Protein AF-A0A933TBS0-F1 (afdb_monomer_lite)

Radius of gyration: 21.51 Å; chains: 1; bounding box: 56×50×69 Å

pLDDT: mean 80.15, std 13.59, range [40.31, 97.06]

Secondary structure (DSSP, 8-state):
---SHHHHHHHHHHHHHHHHHHHHHH-------EEEEEETTEEEEEEGGG-EEEHHHHTTS-TTTEEEETTTTEEEEPPS-TTTBPPPEEEETHHHHHHHHS----HHHHHHHHHHHHHTTTSHHHHHHHHHHS-EEEEEEEEEEEEB------TTS-S----EEEEEEEEEEEEGGGGTTSSS---HHHHHHHHHTTTGGG--EEEE-SSEEEEEEEEEEEEEEETTEEEEEEEEEEEEEEE-SSEEEEEEEEE-GGGS-TTHHHHHHHHHHHH-EEEE-

Foldseek 3Di:
DPPDPVVVVVVVVVVVVVVVVVVVVVCPPCPPLWDWDADPNDTATARPVPFADEQVVVVVDDVVQKDDDVVLFKIFGDFPPVPFKDDWDKDFFVRVVCVVQVDPCPVVVVVVVVVVLVVCVVPLVSLVVCLVRGKMKTKMWGAAWWFWDDFDDPPPPPGDPSDTDTWMKMKIKGWCVSNPPHPDDCDQVNVVCVVCVVVVVFWPDWDDDPFKIKTKGKDKGAQIQTPNDTDIKIKIKIWIWGDAPTIIIIIMTIDICVRDPRPPSVVSSSSRVSRMHGHHD

Structure (mmCIF, N/CA/C/O backbone):
data_AF-A0A933TBS0-F1
#
_entry.id   AF-A0A933TBS0-F1
#
loop_
_atom_site.group_PDB
_atom_site.id
_atom_site.type_symbol
_atom_site.label_atom_id
_atom_site.label_alt_id
_atom_site.label_comp_id
_atom_site.label_asym_id
_atom_site.label_entity_id
_atom_site.label_seq_id
_atom_site.pdbx_PDB_ins_code
_atom_site.Cartn_x
_atom_site.Cartn_y
_atom_site.Cartn_z
_atom_site.occupancy
_atom_site.B_iso_or_equiv
_atom_site.auth_seq_id
_atom_site.auth_comp_id
_atom_site.auth_asym_id
_atom_site.auth_atom_id
_atom_site.pdbx_PDB_model_num
ATOM 1 N N . MET A 1 1 ? 24.340 19.305 48.568 1.00 51.16 1 MET A N 1
ATOM 2 C CA . MET A 1 1 ? 24.462 19.688 47.142 1.00 51.16 1 MET A CA 1
ATOM 3 C C . MET A 1 1 ? 23.096 19.562 46.463 1.00 51.16 1 MET A C 1
ATOM 5 O O . MET A 1 1 ? 22.739 18.485 46.017 1.00 51.16 1 MET A O 1
ATOM 9 N N . THR A 1 2 ? 22.294 20.631 46.440 1.00 56.19 2 THR A N 1
ATOM 10 C CA . THR A 1 2 ? 20.911 20.639 45.891 1.00 56.19 2 THR A CA 1
ATOM 11 C C . THR A 1 2 ? 20.633 21.851 44.988 1.00 56.19 2 THR A C 1
ATOM 13 O O . THR A 1 2 ? 19.486 22.174 44.698 1.00 56.19 2 THR A O 1
ATOM 16 N N . LYS A 1 3 ? 21.680 22.519 44.491 1.00 56.50 3 LYS A N 1
ATOM 17 C CA . LYS A 1 3 ? 21.574 23.651 43.560 1.00 56.50 3 LYS A CA 1
ATOM 18 C C . LYS A 1 3 ? 21.898 23.183 42.139 1.00 56.50 3 LYS A C 1
ATOM 20 O O . LYS A 1 3 ? 23.071 23.115 41.808 1.00 56.50 3 LYS A O 1
ATOM 25 N N . ASN A 1 4 ? 20.876 22.786 41.368 1.00 59.75 4 ASN A N 1
ATOM 26 C CA . ASN A 1 4 ? 20.836 22.885 39.886 1.00 59.75 4 ASN A CA 1
ATOM 27 C C . ASN A 1 4 ? 19.613 22.228 39.214 1.00 59.75 4 ASN A C 1
ATOM 29 O O . ASN A 1 4 ? 19.450 22.333 37.996 1.00 59.75 4 ASN A O 1
ATOM 33 N N . LYS A 1 5 ? 18.705 21.591 39.967 1.00 68.44 5 LYS A N 1
ATOM 34 C CA . LYS A 1 5 ? 17.506 20.969 39.371 1.00 68.44 5 LYS A CA 1
ATOM 35 C C . LYS A 1 5 ? 16.571 21.990 38.711 1.00 68.44 5 LYS A C 1
ATOM 37 O O . LYS A 1 5 ? 16.029 21.713 37.647 1.00 68.44 5 LYS A O 1
ATOM 42 N N . THR A 1 6 ? 16.448 23.188 39.281 1.00 77.00 6 THR A N 1
ATOM 43 C CA . THR A 1 6 ? 15.552 24.238 38.769 1.00 77.00 6 THR A CA 1
ATOM 44 C C . THR A 1 6 ? 15.995 24.783 37.407 1.00 77.00 6 THR A C 1
ATOM 46 O O . THR A 1 6 ? 15.157 24.982 36.534 1.00 77.00 6 THR A O 1
ATOM 49 N N . GLY A 1 7 ? 17.304 24.960 37.186 1.00 78.50 7 GLY A N 1
ATOM 50 C CA . GLY A 1 7 ? 17.831 25.449 35.905 1.00 78.50 7 GLY A CA 1
ATOM 51 C C . GLY A 1 7 ? 17.632 24.449 34.765 1.00 78.50 7 GLY A C 1
ATOM 52 O O . GLY A 1 7 ? 17.213 24.824 33.675 1.00 78.50 7 GLY A O 1
ATOM 53 N N . THR A 1 8 ? 17.837 23.159 35.042 1.00 79.88 8 THR A N 1
ATOM 54 C CA . THR A 1 8 ? 17.653 22.086 34.047 1.00 79.88 8 THR A CA 1
ATOM 55 C C . THR A 1 8 ? 16.190 21.973 33.607 1.00 79.88 8 THR A C 1
ATOM 57 O O . THR A 1 8 ? 15.901 21.804 32.422 1.00 79.88 8 THR A O 1
ATOM 60 N N . LEU A 1 9 ? 15.256 22.119 34.551 1.00 83.94 9 LEU A N 1
ATOM 61 C CA . LEU A 1 9 ? 13.822 22.039 34.275 1.00 83.94 9 LEU A CA 1
ATOM 62 C C . LEU A 1 9 ? 13.343 23.225 33.424 1.00 83.94 9 LEU A C 1
ATOM 64 O O . LEU A 1 9 ? 12.582 23.032 32.481 1.00 83.94 9 LEU A O 1
ATOM 68 N N . LEU A 1 10 ? 13.857 24.430 33.703 1.00 84.94 10 LEU A N 1
ATOM 69 C CA . LEU A 1 10 ? 13.550 25.637 32.935 1.00 84.94 10 LEU A CA 1
ATOM 70 C C . LEU A 1 10 ? 14.051 25.534 31.486 1.00 84.94 10 LEU A C 1
ATOM 72 O O . LEU A 1 10 ? 13.302 25.834 30.562 1.00 84.94 10 LEU A O 1
ATOM 76 N N . VAL A 1 11 ? 15.288 25.066 31.284 1.00 83.69 11 VAL A N 1
ATOM 77 C CA . VAL A 1 11 ? 15.880 24.893 29.944 1.00 83.69 11 VAL A CA 1
ATOM 78 C C . VAL A 1 11 ? 15.128 23.832 29.142 1.00 83.69 11 VAL A C 1
ATOM 80 O O . VAL A 1 11 ? 14.823 24.048 27.972 1.00 83.69 11 VAL A O 1
ATOM 83 N N . THR A 1 12 ? 14.766 22.715 29.778 1.00 84.50 12 THR A N 1
ATOM 84 C CA . THR A 1 12 ? 13.997 21.639 29.134 1.00 84.50 12 THR A CA 1
ATOM 85 C C . THR A 1 12 ? 12.603 22.123 28.730 1.00 84.50 12 THR A C 1
ATOM 87 O O . THR A 1 12 ? 12.158 21.868 27.614 1.00 84.50 12 THR A O 1
ATOM 90 N N . PHE A 1 13 ? 11.931 22.879 29.603 1.00 90.50 13 PHE A N 1
ATOM 91 C CA . PHE A 1 13 ? 10.631 23.473 29.303 1.00 90.50 13 PHE A CA 1
ATOM 92 C C . PHE A 1 13 ? 10.712 24.469 28.138 1.00 90.50 13 PHE A C 1
ATOM 94 O O . PHE A 1 13 ? 9.922 24.377 27.202 1.00 90.50 13 PHE A O 1
ATOM 101 N N . LEU A 1 14 ? 11.701 25.371 28.146 1.00 86.12 14 LEU A N 1
ATOM 102 C CA . LEU A 1 14 ? 11.927 26.327 27.056 1.00 86.12 14 LEU A CA 1
ATOM 103 C C . LEU A 1 14 ? 12.205 25.623 25.726 1.00 86.12 14 LEU A C 1
ATOM 105 O O . LEU A 1 14 ? 11.648 26.015 24.705 1.00 86.12 14 LEU A O 1
ATOM 109 N N . PHE A 1 15 ? 13.007 24.556 25.739 1.00 87.62 15 PHE A N 1
ATOM 110 C CA . PHE A 1 15 ? 13.270 23.752 24.550 1.00 87.62 15 PHE A CA 1
ATOM 111 C C . PHE A 1 15 ? 11.987 23.116 24.000 1.00 87.62 15 PHE A C 1
ATOM 113 O O . PHE A 1 15 ? 11.716 23.235 22.809 1.00 87.62 15 PHE A O 1
ATOM 120 N N . ILE A 1 16 ? 11.152 22.517 24.857 1.00 87.00 16 ILE A N 1
ATOM 121 C CA . ILE A 1 16 ? 9.862 21.942 24.444 1.00 87.00 16 ILE A CA 1
ATOM 122 C C . ILE A 1 16 ? 8.942 23.018 23.858 1.00 87.00 16 ILE A C 1
ATOM 124 O O . ILE A 1 16 ? 8.356 22.803 22.801 1.00 87.00 16 ILE A O 1
ATOM 128 N N . VAL A 1 17 ? 8.841 24.189 24.492 1.00 86.94 17 VAL A N 1
ATOM 129 C CA . VAL A 1 17 ? 8.015 25.301 23.993 1.00 86.94 17 VAL A CA 1
ATOM 130 C C . VAL A 1 17 ? 8.517 25.806 22.641 1.00 86.94 17 VAL A C 1
ATOM 132 O O . VAL A 1 17 ? 7.702 26.065 21.761 1.00 86.94 17 VAL A O 1
ATOM 135 N N . ILE A 1 18 ? 9.834 25.904 22.439 1.00 85.00 18 ILE A N 1
ATOM 136 C CA . ILE A 1 18 ? 10.419 26.293 21.150 1.00 85.00 18 ILE A CA 1
ATOM 137 C C . ILE A 1 18 ? 10.134 25.227 20.091 1.00 85.00 18 ILE A C 1
ATOM 139 O O . ILE A 1 18 ? 9.705 25.576 18.999 1.00 85.00 18 ILE A O 1
ATOM 143 N N . VAL A 1 19 ? 10.305 23.939 20.399 1.00 81.25 19 VAL A N 1
ATOM 144 C CA . VAL A 1 19 ? 10.010 22.844 19.459 1.00 81.25 19 VAL A CA 1
ATOM 145 C C . VAL A 1 19 ? 8.528 22.833 19.076 1.00 81.25 19 VAL A C 1
ATOM 147 O O . VAL A 1 19 ? 8.208 22.749 17.894 1.00 81.25 19 VAL A O 1
ATOM 150 N N . ILE A 1 20 ? 7.624 22.989 20.048 1.00 79.94 20 ILE A N 1
ATOM 151 C CA . ILE A 1 20 ? 6.179 23.096 19.807 1.00 79.94 20 ILE A CA 1
ATOM 152 C C . ILE A 1 20 ? 5.860 24.361 18.996 1.00 79.94 20 ILE A C 1
ATOM 154 O O . ILE A 1 20 ? 5.109 24.302 18.028 1.00 79.94 20 ILE A O 1
ATOM 158 N N . GLY A 1 21 ? 6.449 25.504 19.348 1.00 78.94 21 GLY A N 1
ATOM 159 C CA . GLY A 1 21 ? 6.253 26.771 18.646 1.00 78.94 21 GLY A CA 1
ATOM 160 C C . GLY A 1 21 ? 6.728 26.711 17.195 1.00 78.94 21 GLY A C 1
ATOM 161 O O . GLY A 1 21 ? 5.996 27.111 16.295 1.00 78.94 21 GLY A O 1
ATOM 162 N N . LEU A 1 22 ? 7.908 26.138 16.947 1.00 72.31 22 LEU A N 1
ATOM 163 C CA . LEU A 1 22 ? 8.417 25.885 15.600 1.00 72.31 22 LEU A CA 1
ATOM 164 C C . LEU A 1 22 ? 7.504 24.914 14.849 1.00 72.31 22 LEU A C 1
ATOM 166 O O . LEU A 1 22 ? 7.178 25.176 13.695 1.00 72.31 22 LEU A O 1
ATOM 170 N N . PHE A 1 23 ? 7.016 23.855 15.502 1.00 72.88 23 PHE A N 1
ATOM 171 C CA . PHE A 1 23 ? 6.036 22.947 14.908 1.00 72.88 23 PHE A CA 1
ATOM 172 C C . PHE A 1 23 ? 4.784 23.700 14.438 1.00 72.88 23 PHE A C 1
ATOM 174 O O . PHE A 1 23 ? 4.355 23.480 13.314 1.00 72.88 23 PHE A O 1
ATOM 181 N N . PHE A 1 24 ? 4.255 24.651 15.217 1.00 66.31 24 PHE A N 1
ATOM 182 C CA . PHE A 1 24 ? 3.110 25.478 14.809 1.00 66.31 24 PHE A CA 1
ATOM 183 C C . PHE A 1 24 ? 3.440 26.539 13.745 1.00 66.31 24 PHE A C 1
ATOM 185 O O . PHE A 1 24 ? 2.605 26.810 12.887 1.00 66.31 24 PHE A O 1
ATOM 192 N N . ILE A 1 25 ? 4.642 27.126 13.756 1.00 66.44 25 ILE A N 1
ATOM 193 C CA . ILE A 1 25 ? 5.082 28.096 12.733 1.00 66.44 25 ILE A CA 1
ATOM 194 C C . ILE A 1 25 ? 5.254 27.408 11.371 1.00 66.44 25 ILE A C 1
ATOM 196 O O . ILE A 1 25 ? 4.876 27.965 10.338 1.00 66.44 25 ILE A O 1
ATOM 200 N N . PHE A 1 26 ? 5.798 26.189 11.358 1.00 57.53 26 PHE A N 1
ATOM 201 C CA . PHE A 1 26 ? 5.952 25.393 10.140 1.00 57.53 26 PHE A CA 1
ATOM 202 C C . PHE A 1 26 ? 4.673 24.639 9.757 1.00 57.53 26 PHE A C 1
ATOM 204 O O . PHE A 1 26 ? 4.442 24.390 8.571 1.00 57.53 26 PHE A O 1
ATOM 211 N N . ALA A 1 27 ? 3.791 24.355 10.716 1.00 50.22 27 ALA A N 1
ATOM 212 C CA . ALA A 1 27 ? 2.435 23.893 10.460 1.00 50.22 27 ALA A CA 1
ATOM 213 C C . ALA A 1 27 ? 1.539 25.074 10.060 1.00 50.22 27 ALA A C 1
ATOM 215 O O . ALA A 1 27 ? 0.601 25.442 10.768 1.00 50.22 27 ALA A O 1
ATOM 216 N N . LYS A 1 28 ? 1.768 25.646 8.868 1.00 52.03 28 LYS A N 1
ATOM 217 C CA . LYS A 1 28 ? 0.674 26.343 8.173 1.00 52.03 28 LYS A CA 1
ATOM 218 C C . LYS A 1 28 ? -0.544 25.410 8.201 1.00 52.03 28 LYS A C 1
ATOM 220 O O . LYS A 1 28 ? -0.357 24.227 7.907 1.00 52.03 28 LYS A O 1
ATOM 225 N N . PRO A 1 29 ? -1.759 25.890 8.534 1.00 49.84 29 PRO A N 1
ATOM 226 C CA . PRO A 1 29 ? -2.953 25.063 8.450 1.00 49.84 29 PRO A CA 1
ATOM 227 C C . PRO A 1 29 ? -3.014 24.528 7.023 1.00 49.84 29 PRO A C 1
ATOM 229 O O . PRO A 1 29 ? -3.199 25.292 6.071 1.00 49.84 29 PRO A O 1
ATOM 232 N N . TYR A 1 30 ? -2.752 23.230 6.869 1.00 51.03 30 TYR A N 1
ATOM 233 C CA . TYR A 1 30 ? -2.777 22.532 5.591 1.00 51.03 30 TYR A CA 1
ATOM 234 C C . TYR A 1 30 ? -4.248 22.392 5.174 1.00 51.03 30 TYR A C 1
ATOM 236 O O . TYR A 1 30 ? -4.825 21.317 5.153 1.00 51.03 30 TYR A O 1
ATOM 244 N N . ASN A 1 31 ? -4.878 23.523 4.852 1.00 47.62 31 ASN A N 1
ATOM 245 C CA . ASN A 1 31 ? -6.233 23.596 4.313 1.00 47.62 31 ASN A CA 1
ATOM 246 C C . ASN A 1 31 ? -6.270 23.237 2.822 1.00 47.62 31 ASN A C 1
ATOM 248 O O . ASN A 1 31 ? -7.335 23.252 2.208 1.00 47.62 31 ASN A O 1
ATOM 252 N N . SER A 1 32 ? -5.129 22.909 2.206 1.00 52.12 32 SER A N 1
ATOM 253 C CA . SER A 1 32 ? -5.140 22.310 0.880 1.00 52.12 32 SER A CA 1
ATOM 254 C C . SER A 1 32 ? -5.309 20.801 1.018 1.00 52.12 32 SER A C 1
ATOM 256 O O . SER A 1 32 ? -4.330 20.070 1.150 1.00 52.12 32 SER A O 1
ATOM 258 N N . SER A 1 33 ? -6.545 20.334 0.871 1.00 55.88 33 SER A N 1
ATOM 259 C CA . SER A 1 33 ? -6.926 18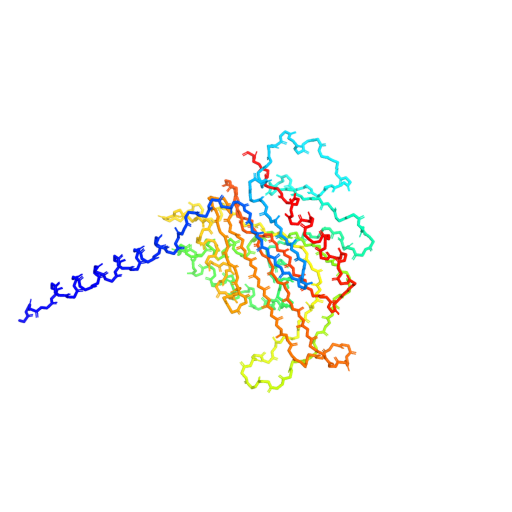.929 0.659 1.00 55.88 33 SER A CA 1
ATOM 260 C C . SER A 1 33 ? -6.337 18.305 -0.619 1.00 55.88 33 SER A C 1
ATOM 262 O O . SER A 1 33 ? -6.826 17.277 -1.074 1.00 55.88 33 SER A O 1
ATOM 264 N N . LYS A 1 34 ? -5.333 18.944 -1.238 1.00 61.75 34 LYS A N 1
ATOM 265 C CA . LYS A 1 34 ? -4.757 18.612 -2.541 1.00 61.75 34 LYS A CA 1
ATOM 266 C C . LYS A 1 34 ? -3.248 18.476 -2.423 1.00 61.75 34 LYS A C 1
ATOM 268 O O . LYS A 1 34 ? -2.544 19.471 -2.251 1.00 61.75 34 LYS A O 1
ATOM 273 N N . LEU A 1 35 ? -2.748 17.260 -2.589 1.00 59.50 35 LEU A N 1
ATOM 274 C CA . LEU A 1 35 ? -1.322 17.019 -2.774 1.00 59.50 35 LEU A CA 1
ATOM 275 C C . LEU A 1 35 ? -0.975 17.224 -4.241 1.00 59.50 35 LEU A C 1
ATOM 277 O O . LEU A 1 35 ? -1.402 16.424 -5.065 1.00 59.50 35 LEU A O 1
ATOM 281 N N . ARG A 1 36 ? -0.204 18.270 -4.558 1.00 63.44 36 ARG A N 1
ATOM 282 C CA . ARG A 1 36 ? 0.381 18.449 -5.891 1.00 63.44 36 ARG A CA 1
ATOM 283 C C . ARG A 1 36 ? 1.767 17.825 -5.930 1.00 63.44 36 ARG A C 1
ATOM 285 O O . ARG A 1 36 ? 2.623 18.237 -5.157 1.00 63.44 36 ARG A O 1
ATOM 292 N N . LEU A 1 37 ? 1.980 16.878 -6.829 1.00 62.91 37 LEU A N 1
ATOM 293 C CA . LEU A 1 37 ? 3.259 16.192 -7.006 1.00 62.91 37 LEU A CA 1
ATOM 294 C C . LEU A 1 37 ? 3.623 16.148 -8.479 1.00 62.91 37 LEU A C 1
ATOM 296 O O . LEU A 1 37 ? 2.723 16.040 -9.298 1.00 62.91 37 LEU A O 1
ATOM 300 N N . GLU A 1 38 ? 4.904 16.230 -8.819 1.00 65.06 38 GLU A N 1
ATOM 301 C CA . GLU A 1 38 ? 5.379 16.259 -10.203 1.00 65.06 38 GLU A CA 1
ATOM 302 C C . GLU A 1 38 ? 6.415 15.154 -10.423 1.00 65.06 38 GLU A C 1
ATOM 304 O O . GLU A 1 38 ? 7.449 15.148 -9.766 1.00 65.06 38 GLU A O 1
ATOM 309 N N . ILE A 1 39 ? 6.131 14.213 -11.326 1.00 64.56 39 ILE A N 1
ATOM 310 C CA . ILE A 1 39 ? 7.071 13.164 -11.752 1.00 64.56 39 ILE A CA 1
ATOM 311 C C . ILE A 1 39 ? 7.285 13.304 -13.242 1.00 64.56 39 ILE A C 1
ATOM 313 O O . ILE A 1 39 ? 6.318 13.253 -13.996 1.00 64.56 39 ILE A O 1
ATOM 317 N N . MET A 1 40 ? 8.537 13.475 -13.670 1.00 62.75 40 MET A N 1
ATOM 318 C CA . MET A 1 40 ? 8.874 13.637 -15.091 1.00 62.75 40 MET A CA 1
ATOM 319 C C . MET A 1 40 ? 8.027 14.739 -15.772 1.00 62.75 40 MET A C 1
ATOM 321 O O . MET A 1 40 ? 7.570 14.581 -16.900 1.00 62.75 40 MET A O 1
ATOM 325 N N . GLY A 1 41 ? 7.731 15.833 -15.057 1.00 67.62 41 GLY A N 1
ATOM 326 C CA . GLY A 1 41 ? 6.852 16.911 -15.538 1.00 67.62 41 GLY A CA 1
ATOM 327 C C . GLY A 1 41 ? 5.342 16.650 -15.400 1.00 67.62 41 GLY A C 1
ATOM 328 O O . GLY A 1 41 ? 4.529 17.547 -15.636 1.00 67.62 41 GLY A O 1
ATOM 329 N N . LEU A 1 42 ? 4.927 15.446 -14.995 1.00 67.00 42 LEU A N 1
ATOM 330 C CA . LEU A 1 42 ? 3.523 15.062 -14.836 1.00 67.00 42 LEU A CA 1
ATOM 331 C C . LEU A 1 42 ? 3.015 15.387 -13.434 1.00 67.00 42 LEU A C 1
ATOM 333 O O . LEU A 1 42 ? 3.445 14.793 -12.446 1.00 67.00 42 LEU A O 1
ATOM 337 N N . LYS A 1 43 ? 2.039 16.299 -13.361 1.00 68.44 43 LYS A N 1
ATOM 338 C CA . LYS A 1 43 ? 1.443 16.755 -12.100 1.00 68.44 43 LYS A CA 1
ATOM 339 C C . LYS A 1 43 ? 0.279 15.869 -11.648 1.00 68.44 43 LYS A C 1
ATOM 341 O O . LYS A 1 43 ? -0.727 15.755 -12.350 1.00 68.44 43 LYS A O 1
ATOM 346 N N . MET A 1 44 ? 0.365 15.306 -10.449 1.00 66.75 44 MET A N 1
ATOM 347 C CA . MET A 1 44 ? -0.730 14.652 -9.734 1.00 66.75 44 MET A CA 1
ATOM 348 C C . MET A 1 44 ? -1.372 15.614 -8.740 1.00 66.75 44 MET A C 1
ATOM 350 O O . MET A 1 44 ? -0.671 16.415 -8.133 1.00 66.75 44 MET A O 1
ATOM 354 N N . ALA A 1 45 ? -2.693 15.526 -8.580 1.00 67.56 45 ALA A N 1
ATOM 355 C CA . ALA A 1 45 ? -3.433 16.173 -7.506 1.00 67.56 45 ALA A CA 1
ATOM 356 C C . ALA A 1 45 ? -4.354 15.147 -6.836 1.00 67.56 45 ALA A C 1
ATOM 358 O O . ALA A 1 45 ? -5.412 14.858 -7.385 1.00 67.56 45 ALA A O 1
ATOM 359 N N . ILE A 1 46 ? -3.975 14.605 -5.674 1.00 65.50 46 ILE A N 1
ATOM 360 C CA . ILE A 1 46 ? -4.874 13.726 -4.904 1.00 65.50 46 ILE A CA 1
ATOM 361 C C . ILE A 1 46 ? -5.715 14.591 -3.968 1.00 65.50 46 ILE A C 1
ATOM 363 O O . ILE A 1 46 ? -5.164 15.348 -3.168 1.00 65.50 46 ILE A O 1
ATOM 367 N N . GLU A 1 47 ? -7.039 14.472 -4.086 1.00 68.19 47 GLU A N 1
ATOM 368 C CA . GLU A 1 47 ? -8.019 15.112 -3.206 1.00 68.19 47 GLU A CA 1
ATOM 369 C C . GLU A 1 47 ? -8.452 14.158 -2.088 1.00 68.19 47 GLU A C 1
ATOM 371 O O . GLU A 1 47 ? -9.261 13.256 -2.312 1.00 68.19 47 GLU A O 1
ATOM 376 N N . ALA A 1 48 ? -7.956 14.379 -0.871 1.00 58.66 48 ALA A N 1
ATOM 377 C CA . ALA A 1 48 ? -8.271 13.534 0.285 1.00 58.66 48 ALA A CA 1
ATOM 378 C C . ALA A 1 48 ? -9.764 13.564 0.681 1.00 58.66 48 ALA A C 1
ATOM 380 O O . ALA A 1 48 ? -10.293 12.606 1.244 1.00 58.66 48 ALA A O 1
ATOM 381 N N . SER A 1 49 ? -10.491 14.623 0.302 1.00 58.09 49 SER A N 1
ATOM 382 C CA . SER A 1 49 ? -11.926 14.781 0.577 1.00 58.09 49 SER A CA 1
ATOM 383 C C . SER A 1 49 ? -12.823 13.743 -0.105 1.00 58.09 49 SER A C 1
ATOM 385 O O . SER A 1 49 ? -13.999 13.652 0.240 1.00 58.09 49 SER A O 1
ATOM 387 N N . LYS A 1 50 ? -12.301 12.959 -1.056 1.00 66.81 50 LYS A N 1
ATOM 388 C CA . LYS A 1 50 ? -13.077 11.964 -1.804 1.00 66.81 50 LYS A CA 1
ATOM 389 C C . LYS A 1 50 ? -12.949 10.541 -1.269 1.00 66.81 50 LYS A C 1
ATOM 391 O O . LYS A 1 50 ? -13.464 9.657 -1.920 1.00 66.81 50 LYS A O 1
ATOM 396 N N . LEU A 1 51 ? -12.292 10.277 -0.141 1.00 72.62 51 LEU A N 1
ATOM 397 C CA . LEU A 1 51 ? -11.900 8.904 0.222 1.00 72.62 51 LEU A CA 1
ATOM 398 C C . LEU A 1 51 ? -12.947 8.064 0.963 1.00 72.62 51 LEU A C 1
ATOM 400 O O . LEU A 1 51 ? -12.822 6.843 0.963 1.00 72.62 51 LEU A O 1
ATOM 404 N N . SER A 1 52 ? -13.975 8.671 1.554 1.00 75.06 52 SER A N 1
ATOM 405 C CA . SER A 1 52 ? -15.099 7.932 2.146 1.00 75.06 52 SER A CA 1
ATOM 406 C C . SER A 1 52 ? -16.218 7.770 1.118 1.00 75.06 52 SER A C 1
ATOM 408 O O . SER A 1 52 ? -16.577 8.737 0.445 1.00 75.06 52 SER A O 1
ATOM 410 N N . ALA A 1 53 ? -16.806 6.579 1.041 1.00 73.06 53 ALA A N 1
ATOM 411 C CA . ALA A 1 53 ? -18.030 6.323 0.291 1.00 73.06 53 ALA A CA 1
ATOM 412 C C . ALA A 1 53 ? -19.101 5.711 1.216 1.00 73.06 53 ALA A C 1
ATOM 414 O O . ALA A 1 53 ? -18.793 4.763 1.949 1.00 73.06 53 ALA A O 1
ATOM 415 N N . PRO A 1 54 ? -20.348 6.221 1.192 1.00 74.12 54 PRO A N 1
ATOM 416 C CA . PRO A 1 54 ? -21.472 5.568 1.854 1.00 74.12 54 PRO A CA 1
ATOM 417 C C . PRO A 1 54 ? -21.667 4.144 1.327 1.00 74.12 54 PRO A C 1
ATOM 419 O O . PRO A 1 54 ? -21.520 3.895 0.130 1.00 74.12 54 PRO A O 1
ATOM 422 N N . THR A 1 55 ? -22.056 3.214 2.202 1.00 77.81 55 THR A N 1
ATOM 423 C CA . THR A 1 55 ? -22.309 1.815 1.811 1.00 77.81 55 THR A CA 1
ATOM 424 C C . THR A 1 55 ? -23.366 1.699 0.703 1.00 77.81 55 THR A C 1
ATOM 426 O O . THR A 1 55 ? -23.186 0.924 -0.237 1.00 77.81 55 THR A O 1
ATOM 429 N N . ASP A 1 56 ? -24.415 2.525 0.739 1.00 71.75 56 ASP A N 1
ATOM 430 C CA . ASP A 1 56 ? -25.489 2.512 -0.265 1.00 71.75 56 ASP A CA 1
ATOM 431 C C . ASP A 1 56 ? -25.002 2.864 -1.679 1.00 71.75 56 ASP A C 1
ATOM 433 O O . ASP A 1 56 ? -25.579 2.405 -2.668 1.00 71.75 56 ASP A O 1
ATOM 437 N N . ASP A 1 57 ? -23.915 3.627 -1.803 1.00 79.50 57 ASP A N 1
ATOM 438 C CA . ASP A 1 57 ? -23.331 3.960 -3.104 1.00 79.50 57 ASP A CA 1
ATOM 439 C C . ASP A 1 57 ? -22.535 2.797 -3.701 1.00 79.50 57 ASP A C 1
ATOM 441 O O . ASP A 1 57 ? -22.473 2.666 -4.922 1.00 79.50 57 ASP A O 1
ATOM 445 N N . VAL A 1 58 ? -22.006 1.898 -2.865 1.00 84.94 58 VAL A N 1
ATOM 446 C CA . VAL A 1 58 ? -21.279 0.700 -3.318 1.00 84.94 58 VAL A CA 1
ATOM 447 C C . VAL A 1 58 ? -22.204 -0.242 -4.086 1.00 84.94 58 VAL A C 1
ATOM 449 O O . VAL A 1 58 ? -21.789 -0.837 -5.077 1.00 84.94 58 VAL A O 1
ATOM 452 N N . SER A 1 59 ? -23.474 -0.337 -3.677 1.00 86.00 59 SER A N 1
ATOM 453 C CA . SER A 1 59 ? -24.477 -1.198 -4.324 1.00 86.00 59 SER A CA 1
ATOM 454 C C . SER A 1 59 ? -24.775 -0.821 -5.782 1.00 86.00 59 SER A C 1
ATOM 456 O O . SER A 1 59 ? -25.279 -1.645 -6.543 1.00 86.00 59 SER A O 1
ATOM 458 N N . LYS A 1 60 ? -24.448 0.416 -6.177 1.00 89.69 60 LYS A N 1
ATOM 459 C CA . LYS A 1 60 ? -24.692 0.965 -7.518 1.00 89.69 60 LYS A CA 1
ATOM 460 C C . LYS A 1 60 ? -23.487 0.815 -8.452 1.00 89.69 60 LYS A C 1
ATOM 462 O O . LYS A 1 60 ? -23.581 1.198 -9.616 1.00 89.69 60 LYS A O 1
ATOM 467 N N . LEU A 1 61 ? -22.350 0.322 -7.956 1.00 91.31 61 LEU A N 1
ATOM 468 C CA . LEU A 1 61 ? -21.122 0.192 -8.739 1.00 91.31 61 LEU A CA 1
ATOM 469 C C . LEU A 1 61 ? -21.169 -1.043 -9.648 1.00 91.31 61 LEU A C 1
ATOM 471 O O . LEU A 1 61 ? -21.594 -2.121 -9.236 1.00 91.31 61 LEU A O 1
ATOM 475 N N . ASP A 1 62 ? -20.668 -0.905 -10.878 1.00 92.69 62 ASP A N 1
ATOM 476 C CA . ASP A 1 62 ? -20.490 -2.040 -11.787 1.00 92.69 62 ASP A CA 1
ATOM 477 C C . ASP A 1 62 ? -19.242 -2.851 -11.394 1.00 92.69 62 ASP A C 1
ATOM 479 O O . ASP A 1 62 ? -18.111 -2.366 -11.471 1.00 92.69 62 ASP A O 1
ATOM 483 N N . PHE A 1 63 ? -19.424 -4.120 -11.022 1.00 90.75 63 PHE A N 1
ATOM 484 C CA . PHE A 1 63 ? -18.337 -5.052 -10.685 1.00 90.75 63 PHE A CA 1
ATOM 485 C C . PHE A 1 63 ? -17.355 -5.314 -11.841 1.00 90.75 63 PHE A C 1
ATOM 487 O O . PHE A 1 63 ? -16.246 -5.809 -11.615 1.00 90.75 63 PHE A O 1
ATOM 494 N N . LYS A 1 64 ? -17.737 -4.996 -13.084 1.00 90.69 64 LYS A N 1
ATOM 495 C CA . LYS A 1 64 ? -16.822 -5.022 -14.233 1.00 90.69 64 LYS A CA 1
ATOM 496 C C . LYS A 1 64 ? -15.867 -3.836 -14.230 1.00 90.69 64 LYS A C 1
ATOM 498 O O . LYS A 1 64 ? -14.739 -3.972 -14.697 1.00 90.69 64 LYS A O 1
ATOM 503 N N . GLU A 1 65 ? -16.297 -2.698 -13.695 1.00 92.50 65 GLU A N 1
ATOM 504 C CA . GLU A 1 65 ? -15.492 -1.480 -13.613 1.00 92.50 65 GLU A CA 1
ATOM 505 C C . GLU A 1 65 ? -14.747 -1.349 -12.286 1.00 92.50 65 GLU A C 1
ATOM 507 O O . GLU A 1 65 ? -13.711 -0.690 -12.240 1.00 92.50 65 GLU A O 1
ATOM 512 N N . PHE A 1 66 ? -15.234 -1.977 -11.216 1.00 94.25 66 PHE A N 1
ATOM 513 C CA . PHE A 1 66 ? -14.689 -1.833 -9.868 1.00 94.25 66 PHE A CA 1
ATOM 514 C C . PHE A 1 66 ? -14.246 -3.173 -9.273 1.00 94.25 66 PHE A C 1
ATOM 516 O O . PHE A 1 66 ? -14.826 -4.232 -9.515 1.00 94.25 66 PHE A O 1
ATOM 523 N N . TYR A 1 67 ? -13.183 -3.128 -8.478 1.00 95.00 67 TYR A N 1
ATOM 524 C CA . TYR A 1 67 ? -12.874 -4.156 -7.497 1.00 95.00 67 TYR A CA 1
ATOM 525 C C . TYR A 1 67 ? -13.471 -3.722 -6.161 1.00 95.00 67 TYR A C 1
ATOM 527 O O . TYR A 1 67 ? -13.202 -2.612 -5.701 1.00 95.00 67 TYR A O 1
ATOM 535 N N . ILE A 1 68 ? -14.274 -4.588 -5.550 1.00 95.00 68 ILE A N 1
ATOM 536 C CA . ILE A 1 68 ? -14.999 -4.302 -4.312 1.00 95.00 68 ILE A CA 1
ATOM 537 C C . ILE A 1 68 ? -14.682 -5.415 -3.317 1.00 95.00 68 ILE A C 1
ATOM 539 O O . ILE A 1 68 ? -14.944 -6.582 -3.599 1.00 95.00 68 ILE A O 1
ATOM 543 N N . ASP A 1 69 ? -14.149 -5.051 -2.152 1.00 93.81 69 ASP A N 1
ATOM 544 C CA . ASP A 1 69 ? -13.984 -5.956 -1.016 1.00 93.81 69 ASP A CA 1
ATOM 545 C C . ASP A 1 69 ? -14.777 -5.403 0.169 1.00 93.81 69 ASP A C 1
ATOM 547 O O . ASP A 1 69 ? -14.266 -4.698 1.043 1.00 93.81 69 ASP A O 1
ATOM 551 N N . SER A 1 70 ? -16.073 -5.716 0.184 1.00 89.44 70 SER A N 1
ATOM 552 C CA . SER A 1 70 ? -16.984 -5.284 1.247 1.00 89.44 70 SER A CA 1
ATOM 553 C C . SER A 1 70 ? -16.599 -5.858 2.612 1.00 89.44 70 SER A C 1
ATOM 555 O O . SER A 1 70 ? -16.871 -5.224 3.629 1.00 89.44 70 SER A O 1
ATOM 557 N N . SER A 1 71 ? -15.933 -7.020 2.653 1.00 90.06 71 SER A N 1
ATOM 558 C CA . SER A 1 71 ? -15.481 -7.642 3.904 1.00 90.06 71 SER A CA 1
ATOM 559 C C . SER A 1 71 ? -14.366 -6.835 4.574 1.00 90.06 71 SER A C 1
ATOM 561 O O . SER A 1 71 ? -14.351 -6.690 5.796 1.00 90.06 71 SER A O 1
ATOM 563 N N . LYS A 1 72 ? -13.476 -6.244 3.768 1.00 91.69 72 LYS A N 1
ATOM 564 C CA . LYS A 1 72 ? -12.382 -5.368 4.216 1.00 91.69 72 LYS A CA 1
ATOM 565 C C . LYS A 1 72 ? -12.740 -3.879 4.153 1.00 91.69 72 LYS A C 1
ATOM 567 O O . LYS A 1 72 ? -11.959 -3.032 4.589 1.00 91.69 72 LYS A O 1
ATOM 572 N N . GLY A 1 73 ? -13.933 -3.558 3.656 1.00 93.25 73 GLY A N 1
ATOM 573 C CA . GLY A 1 73 ? -14.508 -2.220 3.658 1.00 93.25 73 GLY A CA 1
ATOM 574 C C . GLY A 1 73 ? -13.821 -1.254 2.695 1.00 93.25 73 GLY A C 1
ATOM 575 O O . GLY A 1 73 ? -13.557 -0.119 3.080 1.00 93.25 73 GLY A O 1
ATOM 576 N N . PHE A 1 74 ? -13.503 -1.672 1.468 1.00 95.06 74 PHE A N 1
ATOM 577 C CA . PHE A 1 74 ? -12.974 -0.754 0.453 1.00 95.06 74 PHE A CA 1
ATOM 578 C C . PHE A 1 74 ? -13.351 -1.153 -0.980 1.00 95.06 74 PHE A C 1
ATOM 580 O O . PHE A 1 74 ? -13.760 -2.284 -1.252 1.00 95.06 74 PHE A O 1
ATOM 587 N N . PHE A 1 75 ? -13.173 -0.218 -1.912 1.00 95.31 75 PHE A N 1
ATOM 588 C CA . PHE A 1 75 ? -13.205 -0.483 -3.349 1.00 95.31 75 PHE A CA 1
ATOM 589 C C . PHE A 1 75 ? -12.247 0.432 -4.117 1.00 95.31 75 PHE A C 1
ATOM 591 O O . PHE A 1 75 ? -11.810 1.464 -3.609 1.00 95.31 75 PHE A O 1
ATOM 598 N N . PHE A 1 76 ? -11.929 0.062 -5.354 1.00 95.06 76 PHE A N 1
ATOM 599 C CA . PHE A 1 76 ? -11.212 0.906 -6.313 1.00 95.06 76 PHE A CA 1
ATOM 600 C C . PHE A 1 76 ? -11.613 0.534 -7.748 1.00 95.06 76 PHE A C 1
ATOM 602 O O . PHE A 1 76 ? -12.119 -0.560 -8.006 1.00 95.06 76 PHE A O 1
ATOM 609 N N . ARG A 1 77 ? -11.419 1.446 -8.700 1.00 93.25 77 ARG A N 1
ATOM 610 C CA . ARG A 1 77 ? -11.712 1.210 -10.119 1.00 93.25 77 ARG A CA 1
ATOM 611 C C . ARG A 1 77 ? -10.660 0.282 -10.721 1.00 93.25 77 ARG A C 1
ATOM 613 O O . ARG A 1 77 ? -9.477 0.504 -10.523 1.00 93.25 77 ARG A O 1
ATOM 620 N N . ARG A 1 78 ? -11.058 -0.719 -11.498 1.00 92.81 78 ARG A N 1
ATOM 621 C CA . ARG A 1 78 ? -10.140 -1.563 -12.277 1.00 92.81 78 ARG A CA 1
ATOM 622 C C . ARG A 1 78 ? -9.434 -0.731 -13.366 1.00 92.81 78 ARG A C 1
ATOM 624 O O . ARG A 1 78 ? -10.016 0.235 -13.869 1.00 92.81 78 ARG A O 1
ATOM 631 N N . PRO A 1 79 ? -8.201 -1.090 -13.763 1.00 90.62 79 PRO A N 1
ATOM 632 C CA . PRO A 1 79 ? -7.509 -0.422 -14.859 1.00 90.62 79 PRO A CA 1
ATOM 633 C C . PRO A 1 79 ? -8.285 -0.598 -16.169 1.00 90.62 79 PRO A C 1
ATOM 635 O O . PRO A 1 79 ? -8.820 -1.672 -16.451 1.00 90.62 79 PRO A O 1
ATOM 638 N N . GLN A 1 80 ? -8.349 0.466 -16.974 1.00 83.00 80 GLN A N 1
ATOM 639 C CA . GLN A 1 80 ? -9.095 0.464 -18.236 1.00 83.00 80 GLN A CA 1
ATOM 640 C C . GLN A 1 80 ? -8.426 -0.439 -19.284 1.00 83.00 80 GLN A C 1
ATOM 642 O O . GLN A 1 80 ? -9.117 -1.166 -20.000 1.00 83.00 80 GLN A O 1
ATOM 647 N N . ASN A 1 81 ? -7.089 -0.462 -19.338 1.00 76.69 81 ASN A N 1
ATOM 648 C CA . ASN A 1 81 ? -6.333 -1.366 -20.200 1.00 76.69 81 ASN A CA 1
ATOM 649 C C . ASN A 1 81 ? -5.994 -2.693 -19.492 1.00 76.69 81 ASN A C 1
ATOM 651 O O . ASN A 1 81 ? -4.860 -2.965 -19.104 1.00 76.69 81 ASN A O 1
ATOM 655 N N . ASN A 1 82 ? -6.996 -3.556 -19.338 1.00 66.81 82 ASN A N 1
ATOM 656 C CA . ASN A 1 82 ? -6.901 -4.808 -18.572 1.00 66.81 82 ASN A CA 1
ATOM 657 C C . ASN A 1 82 ? -5.967 -5.885 -19.184 1.00 66.81 82 ASN A C 1
ATOM 659 O O . ASN A 1 82 ? -5.833 -6.962 -18.617 1.00 66.81 82 ASN A O 1
ATOM 663 N N . LYS A 1 83 ? -5.338 -5.662 -20.350 1.00 81.00 83 LYS A N 1
ATOM 664 C CA . LYS A 1 83 ? -4.530 -6.714 -21.004 1.00 81.00 83 LYS A CA 1
ATOM 665 C C . LYS A 1 83 ? -3.162 -6.938 -20.354 1.00 81.00 83 LYS A C 1
ATOM 667 O O . LYS A 1 83 ? -2.678 -8.063 -20.370 1.00 81.00 83 LYS A O 1
ATOM 672 N N . ASN A 1 84 ? -2.564 -5.891 -19.788 1.00 87.44 84 ASN A N 1
ATOM 673 C CA . ASN A 1 84 ? -1.198 -5.938 -19.246 1.00 87.44 84 ASN A CA 1
ATOM 674 C C . ASN A 1 84 ? -1.149 -5.899 -17.712 1.00 87.44 84 ASN A C 1
ATOM 676 O O . ASN A 1 84 ? -0.093 -6.134 -17.124 1.00 87.44 84 ASN A O 1
ATOM 680 N N . TRP A 1 85 ? -2.283 -5.601 -17.076 1.00 91.44 85 TRP A N 1
ATOM 681 C CA . TRP A 1 85 ? -2.444 -5.694 -15.633 1.00 91.44 85 TRP A CA 1
ATOM 682 C C . TRP A 1 85 ? -2.822 -7.116 -15.233 1.00 91.44 85 TRP A C 1
ATOM 684 O O . TRP A 1 85 ? -3.694 -7.743 -15.837 1.00 91.44 85 TRP A O 1
ATOM 694 N N . SER A 1 86 ? -2.217 -7.615 -14.161 1.00 92.38 86 SER A N 1
ATOM 695 C CA . SER A 1 86 ? -2.716 -8.809 -13.494 1.00 92.38 86 SER A CA 1
ATOM 696 C C . SER A 1 86 ? -4.097 -8.543 -12.901 1.00 92.38 86 SER A C 1
ATOM 698 O O . SER A 1 86 ? -4.425 -7.420 -12.512 1.00 92.38 86 SER A O 1
ATOM 700 N N . GLN A 1 87 ? -4.892 -9.599 -12.732 1.00 91.88 87 GLN A N 1
ATOM 701 C CA . GLN A 1 87 ? -6.068 -9.500 -11.870 1.00 91.88 87 GLN A CA 1
ATOM 702 C C . GLN A 1 87 ? -5.645 -9.191 -10.420 1.00 91.88 87 GLN A C 1
ATOM 704 O O . GLN A 1 87 ? -4.531 -9.564 -10.026 1.00 91.88 87 GLN A O 1
ATOM 709 N N . PRO A 1 88 ? -6.509 -8.528 -9.626 1.00 93.06 88 PRO A N 1
ATOM 710 C CA . PRO A 1 88 ? -6.292 -8.361 -8.194 1.00 93.06 88 PRO A CA 1
ATOM 711 C C . PRO A 1 88 ? -6.045 -9.716 -7.530 1.00 93.06 88 PRO A C 1
ATOM 713 O O . PRO A 1 88 ? -6.879 -10.618 -7.620 1.00 93.06 88 PRO A O 1
ATOM 716 N N . LYS A 1 89 ? -4.889 -9.863 -6.881 1.00 94.31 89 LYS A N 1
ATOM 717 C CA . LYS A 1 89 ? -4.517 -11.070 -6.145 1.00 94.31 89 LYS A CA 1
ATOM 718 C C . LYS A 1 89 ? -4.465 -10.760 -4.660 1.00 94.31 89 LYS A C 1
ATOM 720 O O . LYS A 1 89 ? -3.731 -9.867 -4.239 1.00 94.31 89 LYS A O 1
ATOM 725 N N . GLU A 1 90 ? -5.224 -11.519 -3.883 1.00 94.56 90 GLU A N 1
ATOM 726 C CA . GLU A 1 90 ? -5.161 -11.465 -2.430 1.00 94.56 90 GLU A CA 1
ATOM 727 C C . GLU A 1 90 ? -3.993 -12.298 -1.896 1.00 94.56 90 GLU A C 1
ATOM 729 O O . GLU A 1 90 ? -3.680 -13.382 -2.393 1.00 94.56 90 GLU A O 1
ATOM 734 N N . SER A 1 91 ? -3.357 -11.775 -0.856 1.00 92.81 91 SER A N 1
ATOM 735 C CA . SER A 1 91 ? -2.435 -12.493 0.014 1.00 92.81 91 SER A CA 1
ATOM 736 C C . SER A 1 91 ? -2.674 -12.071 1.458 1.00 92.81 91 SER A C 1
ATOM 738 O O . SER A 1 91 ? -3.113 -10.952 1.721 1.00 92.81 91 SER A O 1
ATOM 740 N N . VAL A 1 92 ? -2.412 -12.972 2.398 1.00 90.56 92 VAL A N 1
ATOM 741 C CA . VAL A 1 92 ? -2.715 -12.770 3.818 1.00 90.56 92 VAL A CA 1
ATOM 742 C C . VAL A 1 92 ? -1.548 -13.243 4.663 1.00 90.56 92 VAL A C 1
ATOM 744 O O . VAL A 1 92 ? -0.860 -14.202 4.306 1.00 90.56 92 VAL A O 1
ATOM 747 N N . GLY A 1 93 ? -1.331 -12.593 5.802 1.00 87.75 93 GLY A N 1
ATOM 748 C CA . GLY A 1 93 ? -0.335 -13.062 6.750 1.00 87.75 93 GLY A CA 1
ATOM 749 C C . GLY A 1 93 ? 1.082 -13.010 6.169 1.00 87.75 93 GLY A C 1
ATOM 750 O O . GLY A 1 93 ? 1.500 -12.063 5.498 1.00 87.75 93 GLY A O 1
ATOM 751 N N . ASN A 1 94 ? 1.799 -14.120 6.336 1.00 79.00 94 ASN A N 1
ATOM 752 C CA . ASN A 1 94 ? 3.143 -14.295 5.791 1.00 79.00 94 ASN A CA 1
ATOM 753 C C . ASN A 1 94 ? 3.206 -14.201 4.262 1.00 79.00 94 ASN A C 1
ATOM 755 O O . ASN A 1 94 ? 4.226 -13.759 3.739 1.00 79.00 94 ASN A O 1
ATOM 759 N N . ASP A 1 95 ? 2.145 -14.564 3.537 1.00 82.44 95 ASP A N 1
ATOM 760 C CA . ASP A 1 95 ? 2.150 -14.459 2.075 1.00 82.44 95 ASP A CA 1
ATOM 761 C C . ASP A 1 95 ? 2.209 -12.991 1.635 1.00 82.44 95 ASP A C 1
ATOM 763 O O . ASP A 1 95 ? 2.925 -12.654 0.691 1.00 82.44 95 ASP A O 1
ATOM 767 N N . ALA A 1 96 ? 1.530 -12.100 2.366 1.00 82.44 96 ALA A N 1
ATOM 768 C CA . ALA A 1 96 ? 1.604 -10.659 2.136 1.00 82.44 96 ALA A CA 1
ATOM 769 C C . ALA A 1 96 ? 3.001 -10.093 2.459 1.00 82.44 96 ALA A C 1
ATOM 771 O O . ALA A 1 96 ? 3.471 -9.172 1.791 1.00 82.44 96 ALA A O 1
ATOM 772 N N . ILE A 1 97 ? 3.695 -10.649 3.458 1.00 77.69 97 ILE A N 1
ATOM 773 C CA . ILE A 1 97 ? 5.074 -10.260 3.804 1.00 77.69 97 ILE A CA 1
ATOM 774 C C . ILE A 1 97 ? 6.065 -10.726 2.730 1.00 77.69 97 ILE A C 1
ATOM 776 O O . ILE A 1 97 ? 6.917 -9.951 2.291 1.00 77.69 97 ILE A O 1
ATOM 780 N N . ASN A 1 98 ? 5.935 -11.976 2.282 1.00 73.69 98 ASN A N 1
ATOM 781 C CA . ASN A 1 98 ? 6.794 -12.565 1.256 1.00 73.69 98 ASN A CA 1
ATOM 782 C C . ASN A 1 98 ? 6.677 -11.813 -0.080 1.00 73.69 98 ASN A C 1
ATOM 784 O O . ASN A 1 98 ? 7.683 -11.565 -0.748 1.00 73.69 98 ASN A O 1
ATOM 788 N N . ASN A 1 99 ? 5.459 -11.400 -0.447 1.00 73.31 99 ASN A N 1
ATOM 789 C CA . ASN A 1 99 ? 5.204 -10.646 -1.675 1.00 73.31 99 ASN A CA 1
ATOM 790 C C . ASN A 1 99 ? 5.855 -9.255 -1.687 1.00 73.31 99 ASN A C 1
ATOM 792 O O . ASN A 1 99 ? 6.310 -8.824 -2.745 1.00 73.31 99 ASN A O 1
ATOM 796 N N . GLU A 1 100 ? 5.901 -8.564 -0.543 1.00 67.94 100 GLU A N 1
ATOM 797 C CA . GLU A 1 100 ? 6.435 -7.197 -0.435 1.00 67.94 100 GLU A CA 1
ATOM 798 C C . GLU A 1 100 ? 7.960 -7.155 -0.584 1.00 67.94 100 GLU A C 1
ATOM 800 O O . GLU A 1 100 ? 8.509 -6.248 -1.206 1.00 67.94 100 GLU A O 1
ATOM 805 N N . LYS A 1 101 ? 8.663 -8.135 -0.010 1.00 58.56 101 LYS A N 1
ATOM 806 C CA . LYS A 1 101 ? 10.126 -8.069 0.097 1.00 58.56 101 LYS A CA 1
ATOM 807 C C . LYS A 1 101 ? 10.871 -8.863 -0.971 1.00 58.56 101 LYS A C 1
ATOM 809 O O . LYS A 1 101 ? 12.095 -8.800 -1.014 1.00 58.56 101 LYS A O 1
ATOM 814 N N . GLY A 1 102 ? 10.176 -9.685 -1.763 1.00 52.47 102 GLY A N 1
ATOM 815 C CA . GLY A 1 102 ? 10.835 -10.727 -2.563 1.00 52.47 102 GLY A CA 1
ATOM 816 C C . GLY A 1 102 ? 11.674 -11.692 -1.707 1.00 52.47 102 GLY A C 1
ATOM 817 O O . GLY A 1 102 ? 12.440 -12.493 -2.237 1.00 52.47 102 GLY A O 1
ATOM 818 N N . LEU A 1 103 ? 11.540 -11.608 -0.379 1.00 46.84 103 LEU A N 1
ATOM 819 C CA . LEU A 1 103 ? 12.205 -12.457 0.585 1.00 46.84 103 LEU A CA 1
ATOM 820 C C . LEU A 1 103 ? 11.297 -13.654 0.792 1.00 46.84 103 LEU A C 1
ATOM 822 O O . LEU A 1 103 ? 10.176 -13.520 1.275 1.00 46.84 103 LEU A O 1
ATOM 826 N N . ILE A 1 104 ? 11.798 -14.833 0.450 1.00 51.12 104 ILE A N 1
ATOM 827 C CA . ILE A 1 104 ? 11.229 -16.070 0.962 1.00 51.12 104 ILE A CA 1
ATOM 828 C C . ILE A 1 104 ? 11.555 -16.064 2.455 1.00 51.12 104 ILE A C 1
ATOM 830 O O . ILE A 1 104 ? 12.703 -16.320 2.830 1.00 51.12 104 ILE A O 1
ATOM 834 N N . VAL A 1 105 ? 10.585 -15.729 3.315 1.00 54.62 105 VAL A N 1
ATOM 835 C CA . VAL A 1 105 ? 10.728 -15.977 4.752 1.00 54.62 105 VAL A CA 1
ATOM 836 C C . VAL A 1 105 ? 10.865 -17.483 4.898 1.00 54.62 105 VAL A C 1
ATOM 838 O O . VAL A 1 105 ? 9.898 -18.233 4.749 1.00 54.62 105 VAL A O 1
ATOM 841 N N . ARG A 1 106 ? 12.103 -17.933 5.098 1.00 59.16 106 ARG A N 1
ATOM 842 C CA . ARG A 1 106 ? 12.393 -19.354 5.232 1.00 59.16 106 ARG A CA 1
ATOM 843 C C . ARG A 1 106 ? 11.606 -19.925 6.424 1.00 59.16 106 ARG A C 1
ATOM 845 O O . ARG A 1 106 ? 11.421 -19.198 7.408 1.00 59.16 106 ARG A O 1
ATOM 852 N N . PRO A 1 107 ? 11.120 -21.177 6.357 1.00 68.50 107 PRO A N 1
ATOM 853 C CA . PRO A 1 107 ? 10.291 -21.770 7.408 1.00 68.50 107 PRO A CA 1
ATOM 854 C C . PRO A 1 107 ? 10.868 -21.620 8.825 1.00 68.50 107 PRO A C 1
ATOM 856 O O . PRO A 1 107 ? 10.116 -21.371 9.764 1.00 68.50 107 PRO A O 1
ATOM 859 N N . GLU A 1 108 ? 12.191 -21.671 8.976 1.00 70.00 108 GLU A N 1
ATOM 860 C CA . GLU A 1 108 ? 12.896 -21.483 10.247 1.00 70.00 108 GLU A CA 1
ATOM 861 C C . GLU A 1 108 ? 12.663 -20.102 10.888 1.00 70.00 108 GLU A C 1
ATOM 863 O O . GLU A 1 108 ? 12.528 -19.992 12.107 1.00 70.00 108 GLU A O 1
ATOM 868 N N . TYR A 1 109 ? 12.525 -19.038 10.091 1.00 67.81 109 TYR A N 1
ATOM 869 C CA . TYR A 1 109 ? 12.217 -17.704 10.612 1.00 67.81 109 TYR A CA 1
ATOM 870 C C . TYR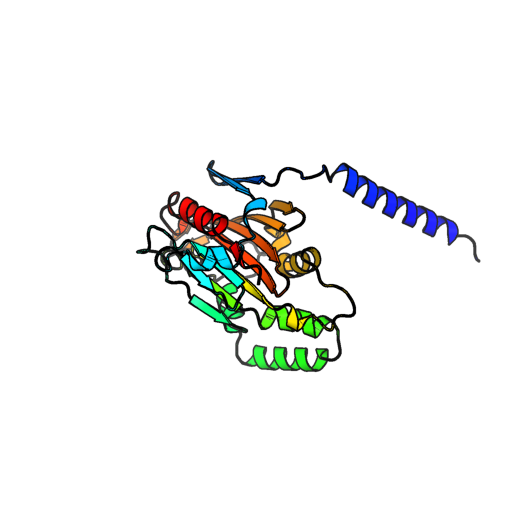 A 1 109 ? 10.774 -17.600 11.094 1.00 67.81 109 TYR A C 1
ATOM 872 O O . TYR A 1 109 ? 10.476 -16.782 11.961 1.00 67.81 109 TYR A O 1
ATOM 880 N N . ARG A 1 110 ? 9.871 -18.434 10.568 1.00 66.50 110 ARG A N 1
ATOM 881 C CA . ARG A 1 110 ? 8.478 -18.478 11.021 1.00 66.50 110 ARG A CA 1
ATOM 882 C C . ARG A 1 110 ? 8.383 -19.026 12.439 1.00 66.50 110 ARG A C 1
ATOM 884 O O . ARG A 1 110 ? 7.643 -18.477 13.248 1.00 66.50 110 ARG A O 1
ATOM 891 N N . GLU A 1 111 ? 9.135 -20.077 12.747 1.00 75.69 111 GLU A N 1
ATOM 892 C CA . GLU A 1 111 ? 9.190 -20.641 14.096 1.00 75.69 111 GLU A CA 1
ATOM 893 C C . GLU A 1 111 ? 9.820 -19.654 15.085 1.00 75.69 111 GLU A C 1
ATOM 895 O O . GLU A 1 111 ? 9.268 -19.424 16.163 1.00 75.69 111 GLU A O 1
ATOM 900 N N . GLN A 1 112 ? 10.904 -18.983 14.684 1.00 75.50 112 GLN A N 1
ATOM 901 C CA . GLN A 1 112 ? 11.523 -17.924 15.485 1.00 75.50 112 GLN A CA 1
ATOM 902 C C . GLN A 1 112 ? 10.571 -16.748 15.716 1.00 75.50 112 GLN A C 1
ATOM 904 O O . GLN A 1 112 ? 10.477 -16.250 16.834 1.00 75.50 112 GLN A O 1
ATOM 909 N N . LEU A 1 113 ? 9.827 -16.328 14.689 1.00 71.12 113 LEU A N 1
ATOM 910 C CA . LEU A 1 113 ? 8.849 -15.249 14.797 1.00 71.12 113 LEU A CA 1
ATOM 911 C C . LEU A 1 113 ? 7.686 -15.641 15.707 1.00 71.12 113 LEU A C 1
ATOM 913 O O . LEU A 1 113 ? 7.315 -14.863 16.576 1.00 71.12 113 LEU A O 1
ATOM 917 N N . ASN A 1 114 ? 7.148 -16.852 15.565 1.00 74.19 114 ASN A N 1
ATOM 918 C CA . ASN A 1 114 ? 6.094 -17.358 16.443 1.00 74.19 114 ASN A CA 1
ATOM 919 C C . ASN A 1 114 ? 6.572 -17.462 17.896 1.00 74.19 114 ASN A C 1
ATOM 921 O O . ASN A 1 114 ? 5.836 -17.075 18.797 1.00 74.19 114 ASN A O 1
ATOM 925 N N . THR A 1 115 ? 7.806 -17.919 18.115 1.00 78.75 115 THR A N 1
ATOM 926 C CA . THR A 1 115 ? 8.432 -17.978 19.444 1.00 78.75 115 THR A CA 1
ATOM 927 C C . THR A 1 115 ? 8.644 -16.578 20.024 1.00 78.75 115 THR A C 1
ATOM 929 O O . THR A 1 115 ? 8.365 -16.323 21.193 1.00 78.75 115 THR A O 1
ATOM 932 N N . LEU A 1 116 ? 9.101 -15.627 19.206 1.00 75.38 116 LEU A N 1
ATOM 933 C CA . LEU A 1 116 ? 9.229 -14.231 19.611 1.00 75.38 116 LEU A CA 1
ATOM 934 C C . LEU A 1 116 ? 7.859 -13.657 19.992 1.00 75.38 116 LEU A C 1
ATOM 936 O O . LEU A 1 116 ? 7.729 -13.035 21.039 1.00 75.38 116 LEU A O 1
ATOM 940 N N . LEU A 1 117 ? 6.829 -13.902 19.182 1.00 73.94 117 LEU A N 1
ATOM 941 C CA . LEU A 1 117 ? 5.465 -13.450 19.444 1.00 73.94 117 LEU A CA 1
ATOM 942 C C . LEU A 1 117 ? 4.864 -14.085 20.698 1.00 73.94 117 LEU A C 1
ATOM 944 O O . LEU A 1 117 ? 4.218 -13.372 21.460 1.00 73.94 117 LEU A O 1
ATOM 948 N N . SER A 1 118 ? 5.086 -15.380 20.941 1.00 78.00 118 SER A N 1
ATOM 949 C CA . SER A 1 118 ? 4.631 -16.037 22.171 1.00 78.00 118 SER A CA 1
ATOM 950 C C . SER A 1 118 ? 5.333 -15.465 23.396 1.00 78.00 118 SER A C 1
ATOM 952 O O . SER A 1 118 ? 4.693 -15.231 24.410 1.00 78.00 118 SER A O 1
ATOM 954 N N . ASN A 1 119 ? 6.625 -15.150 23.290 1.00 77.62 119 ASN A N 1
ATOM 955 C CA . ASN A 1 119 ? 7.377 -14.520 24.378 1.00 77.62 119 ASN A CA 1
ATOM 956 C C . ASN A 1 119 ? 6.976 -13.055 24.607 1.00 77.62 119 ASN A C 1
ATOM 958 O O . ASN A 1 119 ? 7.211 -12.497 25.679 1.00 77.62 119 ASN A O 1
ATOM 962 N N . LEU A 1 120 ? 6.387 -12.418 23.595 1.00 75.19 120 LEU A N 1
ATOM 963 C CA . LEU A 1 120 ? 5.886 -11.052 23.659 1.00 75.19 120 LEU A CA 1
ATOM 964 C C . LEU A 1 120 ? 4.383 -10.983 23.952 1.00 75.19 120 LEU A C 1
ATOM 966 O O . LEU A 1 120 ? 3.890 -9.866 24.064 1.00 75.19 120 LEU A O 1
ATOM 970 N N . SER A 1 121 ? 3.659 -12.103 24.093 1.00 71.94 121 SER A N 1
ATOM 971 C CA . SER A 1 121 ? 2.186 -12.121 24.191 1.00 71.94 121 SER A CA 1
ATOM 972 C C . SER A 1 121 ? 1.640 -11.215 25.291 1.00 71.94 121 SER A C 1
ATOM 974 O O . SER A 1 121 ? 0.597 -10.591 25.119 1.00 71.94 121 SER A O 1
ATOM 976 N N . ASP A 1 122 ? 2.389 -11.086 26.386 1.00 74.38 122 ASP A N 1
ATOM 977 C CA . ASP A 1 122 ? 2.016 -10.286 27.555 1.00 74.38 122 ASP A CA 1
ATOM 978 C C . ASP A 1 122 ? 2.468 -8.818 27.437 1.00 74.38 122 ASP A C 1
ATOM 980 O O . ASP A 1 122 ? 2.345 -8.025 28.373 1.00 74.38 122 ASP A O 1
ATOM 984 N N . LYS A 1 123 ? 3.055 -8.437 26.297 1.00 79.00 123 LYS A N 1
ATOM 985 C CA . LYS A 1 123 ? 3.541 -7.087 26.011 1.00 79.00 123 LYS A CA 1
ATOM 986 C C . LYS A 1 123 ? 2.591 -6.385 25.040 1.00 79.00 123 LYS A C 1
ATOM 988 O O . LYS A 1 123 ? 2.209 -6.965 24.025 1.00 79.00 123 LYS A O 1
ATOM 993 N N . PRO A 1 124 ? 2.319 -5.083 25.242 1.00 73.38 124 PRO A N 1
ATOM 994 C CA . PRO A 1 124 ? 1.462 -4.309 24.339 1.00 73.38 124 PRO A CA 1
ATOM 995 C C . PRO A 1 124 ? 1.985 -4.287 22.891 1.00 73.38 124 PRO A C 1
ATOM 997 O O . PRO A 1 124 ? 1.218 -4.136 21.948 1.00 73.38 124 PRO A O 1
ATOM 1000 N N . TYR A 1 125 ? 3.284 -4.496 22.670 1.00 78.50 125 TYR A N 1
ATOM 1001 C CA . TYR A 1 125 ? 3.851 -4.520 21.322 1.00 78.50 125 TYR A CA 1
ATOM 1002 C C . TYR A 1 125 ? 3.490 -5.777 20.515 1.00 78.50 125 TYR A C 1
ATOM 1004 O O . TYR A 1 125 ? 3.466 -5.689 19.290 1.00 78.50 125 TYR A O 1
ATOM 1012 N N . ALA A 1 126 ? 3.156 -6.914 21.143 1.00 83.81 126 ALA A N 1
ATOM 1013 C CA . ALA A 1 126 ? 2.795 -8.127 20.398 1.00 83.81 126 ALA A CA 1
ATOM 1014 C C . ALA A 1 126 ? 1.543 -7.934 19.541 1.00 83.81 126 ALA A C 1
ATOM 1016 O O . ALA A 1 126 ? 1.520 -8.374 18.396 1.00 83.81 126 ALA A O 1
ATOM 1017 N N . SER A 1 127 ? 0.546 -7.211 20.050 1.00 85.56 127 SER A N 1
ATOM 1018 C CA . SER A 1 127 ? -0.655 -6.818 19.306 1.00 85.56 127 SER A CA 1
ATOM 1019 C C . SER A 1 127 ? -0.333 -6.020 18.037 1.00 85.56 127 SER A C 1
ATOM 1021 O O . SER A 1 127 ? -0.888 -6.285 16.971 1.00 85.56 127 SER A O 1
ATOM 1023 N N . ILE A 1 128 ? 0.614 -5.079 18.124 1.00 86.69 128 ILE A N 1
ATOM 1024 C CA . ILE A 1 128 ? 1.049 -4.260 16.982 1.00 86.69 128 ILE A CA 1
ATOM 1025 C C . ILE A 1 128 ? 1.809 -5.120 15.968 1.00 86.69 128 ILE A C 1
ATOM 1027 O O . ILE A 1 128 ? 1.544 -5.040 14.770 1.00 86.69 128 ILE A O 1
ATOM 1031 N N . VAL A 1 129 ? 2.727 -5.970 16.435 1.00 85.88 129 VAL A N 1
ATOM 1032 C CA . VAL A 1 129 ? 3.482 -6.872 15.554 1.00 85.88 129 VAL A CA 1
ATOM 1033 C C . VAL A 1 129 ? 2.535 -7.855 14.862 1.00 85.88 129 VAL A C 1
ATOM 1035 O O . VAL A 1 129 ? 2.631 -8.044 13.651 1.00 85.88 129 VAL A O 1
ATOM 1038 N N . ARG A 1 130 ? 1.565 -8.416 15.592 1.00 85.81 130 ARG A N 1
ATOM 1039 C CA . ARG A 1 130 ? 0.534 -9.296 15.037 1.00 85.81 130 ARG A CA 1
ATOM 1040 C C . ARG A 1 130 ? -0.292 -8.594 13.967 1.00 85.81 130 ARG A C 1
ATOM 1042 O O . ARG A 1 130 ? -0.465 -9.154 12.897 1.00 85.81 130 ARG A O 1
ATOM 1049 N N . MET A 1 131 ? -0.723 -7.354 14.202 1.00 91.56 131 MET A N 1
ATOM 1050 C CA . MET A 1 131 ? -1.436 -6.561 13.194 1.00 91.56 131 MET A CA 1
ATOM 1051 C C . MET A 1 131 ? -0.634 -6.410 11.890 1.00 91.56 131 MET A C 1
ATOM 1053 O O . MET A 1 131 ? -1.210 -6.467 10.807 1.00 91.56 131 MET A O 1
ATOM 1057 N N . VAL A 1 132 ? 0.686 -6.215 11.979 1.00 88.25 132 VAL A N 1
ATOM 1058 C CA . VAL A 1 132 ? 1.560 -6.093 10.798 1.00 88.25 132 VAL A CA 1
ATOM 1059 C C . VAL A 1 132 ? 1.723 -7.425 10.072 1.00 88.25 132 VAL A C 1
ATOM 1061 O O . VAL A 1 132 ? 1.777 -7.434 8.840 1.00 88.25 132 VAL A O 1
ATOM 1064 N N . ILE A 1 133 ? 1.821 -8.525 10.819 1.00 86.69 133 ILE A N 1
ATOM 1065 C CA . ILE A 1 133 ? 1.982 -9.873 10.269 1.00 86.69 133 ILE A CA 1
ATOM 1066 C C . ILE A 1 133 ? 0.686 -10.340 9.621 1.00 86.69 133 ILE A C 1
ATOM 1068 O O . ILE A 1 133 ? 0.714 -10.722 8.461 1.00 86.69 133 ILE A O 1
ATOM 1072 N N . ASP A 1 134 ? -0.439 -10.241 10.327 1.00 89.25 134 ASP A N 1
ATOM 1073 C CA . ASP A 1 134 ? -1.752 -10.765 9.926 1.00 89.25 134 ASP A CA 1
ATOM 1074 C C . ASP A 1 134 ? -2.484 -9.860 8.919 1.00 89.25 134 ASP A C 1
ATOM 1076 O O . ASP A 1 134 ? -3.672 -10.045 8.643 1.00 89.25 134 ASP A O 1
ATOM 1080 N N . ARG A 1 135 ? -1.795 -8.864 8.351 1.00 93.19 135 ARG A N 1
ATOM 1081 C CA . ARG A 1 135 ? -2.383 -7.967 7.355 1.00 93.19 135 ARG A CA 1
ATOM 1082 C C . ARG A 1 135 ? -2.850 -8.737 6.119 1.00 93.19 135 ARG A C 1
ATOM 1084 O O . ARG A 1 135 ? -2.263 -9.745 5.717 1.00 93.19 135 ARG A O 1
ATOM 1091 N N . SER A 1 136 ? -3.888 -8.213 5.481 1.00 94.31 136 SER A N 1
ATOM 1092 C CA . SER A 1 136 ? -4.301 -8.641 4.143 1.00 94.31 136 SER A CA 1
ATOM 1093 C C . SER A 1 136 ? -3.733 -7.687 3.103 1.00 94.31 136 SER A C 1
ATOM 1095 O O . SER A 1 136 ? -3.625 -6.491 3.358 1.00 94.31 136 SER A O 1
ATOM 1097 N N . GLN A 1 137 ? -3.397 -8.187 1.923 1.00 94.44 137 GLN A N 1
ATOM 1098 C CA . GLN A 1 137 ? -2.863 -7.386 0.832 1.00 94.44 137 GLN A CA 1
ATOM 1099 C C . GLN A 1 137 ? -3.532 -7.781 -0.482 1.00 94.44 137 GLN A C 1
ATOM 1101 O O . GLN A 1 137 ? -3.479 -8.945 -0.877 1.00 94.44 137 GLN A O 1
ATOM 1106 N N . ILE A 1 138 ? -4.121 -6.804 -1.170 1.00 95.56 138 ILE A N 1
ATOM 1107 C CA . ILE A 1 138 ? -4.568 -6.933 -2.558 1.00 95.56 138 ILE A CA 1
ATOM 1108 C C . ILE A 1 138 ? -3.524 -6.289 -3.453 1.00 95.56 138 ILE A C 1
ATOM 1110 O O . ILE A 1 138 ? -3.205 -5.116 -3.277 1.00 95.56 138 ILE A O 1
ATOM 1114 N N . ARG A 1 139 ? -3.005 -7.046 -4.417 1.00 94.00 139 ARG A N 1
ATOM 1115 C CA . ARG A 1 139 ? -1.936 -6.596 -5.310 1.00 94.00 139 ARG A CA 1
ATOM 1116 C C . ARG A 1 139 ? -2.336 -6.743 -6.770 1.00 94.00 139 ARG A C 1
ATOM 1118 O O . ARG A 1 139 ? -2.905 -7.760 -7.169 1.00 94.00 139 ARG A O 1
ATOM 1125 N N . MET A 1 140 ? -1.990 -5.740 -7.563 1.00 92.75 140 MET A N 1
ATOM 1126 C CA . MET A 1 140 ? -2.074 -5.739 -9.018 1.00 92.75 140 MET A CA 1
ATOM 1127 C C . MET A 1 140 ? -0.720 -5.342 -9.586 1.00 92.75 140 MET A C 1
ATOM 1129 O O . MET A 1 140 ? -0.114 -4.380 -9.119 1.00 92.75 140 MET A O 1
ATOM 1133 N N . VAL A 1 141 ? -0.251 -6.072 -10.589 1.00 91.25 141 VAL A N 1
ATOM 1134 C CA . VAL A 1 141 ? 1.058 -5.841 -11.206 1.00 91.25 141 VAL A CA 1
ATOM 1135 C C . VAL A 1 141 ? 0.878 -5.548 -12.685 1.00 91.25 141 VAL A C 1
ATOM 1137 O O . VAL A 1 141 ? -0.001 -6.124 -13.324 1.00 91.25 141 VAL A O 1
ATOM 1140 N N . TYR A 1 142 ? 1.691 -4.651 -13.225 1.00 89.69 142 TYR A N 1
ATOM 1141 C CA . TYR A 1 142 ? 1.737 -4.344 -14.645 1.00 89.69 142 TYR A CA 1
ATOM 1142 C C . TYR A 1 142 ? 3.062 -4.812 -15.237 1.00 89.69 142 TYR A C 1
ATOM 1144 O O . TYR A 1 142 ? 4.136 -4.470 -14.736 1.00 89.69 142 TYR A O 1
ATOM 1152 N N . GLY A 1 143 ? 2.977 -5.511 -16.367 1.00 84.88 143 GLY A N 1
ATOM 1153 C CA . GLY A 1 143 ? 4.148 -5.948 -17.119 1.00 84.88 143 GLY A CA 1
ATOM 1154 C C . GLY A 1 143 ? 4.844 -7.162 -16.506 1.00 84.88 143 GLY A C 1
ATOM 1155 O O . GLY A 1 143 ? 4.271 -7.899 -15.702 1.00 84.88 143 GLY A O 1
ATOM 1156 N N . ILE A 1 144 ? 6.078 -7.404 -16.951 1.00 77.25 144 ILE A N 1
ATOM 1157 C CA . ILE A 1 144 ? 6.881 -8.542 -16.502 1.00 77.25 144 ILE A CA 1
ATOM 1158 C C . ILE A 1 144 ? 7.860 -8.055 -15.433 1.00 77.25 144 ILE A C 1
ATOM 1160 O O . ILE A 1 144 ? 8.585 -7.089 -15.683 1.00 77.25 144 ILE A O 1
ATOM 1164 N N . PRO A 1 145 ? 7.933 -8.735 -14.279 1.00 77.44 145 PRO A N 1
ATOM 1165 C CA . PRO A 1 145 ? 8.923 -8.420 -13.273 1.00 77.44 145 PRO A CA 1
ATOM 1166 C C . PRO A 1 145 ? 10.353 -8.456 -13.815 1.00 77.44 145 PRO A C 1
ATOM 1168 O O . PRO A 1 145 ? 10.794 -9.436 -14.417 1.00 77.44 145 PRO A O 1
ATOM 1171 N N . VAL A 1 146 ? 11.095 -7.384 -13.560 1.00 76.81 146 VAL A N 1
ATOM 1172 C CA . VAL A 1 146 ? 12.491 -7.229 -13.949 1.00 76.81 146 VAL A CA 1
ATOM 1173 C C . VAL A 1 146 ? 13.379 -7.623 -12.778 1.00 76.81 146 VAL A C 1
ATOM 1175 O O . VAL A 1 146 ? 13.277 -7.064 -11.684 1.00 76.81 146 VAL A O 1
ATOM 1178 N N . LYS A 1 147 ? 14.266 -8.593 -13.007 1.00 78.00 147 LYS A N 1
ATOM 1179 C CA . LYS A 1 147 ? 15.254 -9.014 -12.015 1.00 78.00 147 LYS A CA 1
ATOM 1180 C C . LYS A 1 147 ? 16.482 -8.109 -12.097 1.00 78.00 147 LYS A C 1
ATOM 1182 O O . LYS A 1 147 ? 17.079 -7.988 -13.167 1.00 78.00 147 LYS A O 1
ATOM 1187 N N . ILE A 1 148 ? 16.869 -7.523 -10.966 1.00 70.31 148 ILE A N 1
ATOM 1188 C CA . ILE A 1 148 ? 18.159 -6.839 -10.829 1.00 70.31 148 ILE A CA 1
ATOM 1189 C C . ILE A 1 148 ? 19.178 -7.846 -10.310 1.00 70.31 148 ILE A C 1
ATOM 1191 O O . ILE A 1 148 ? 18.968 -8.477 -9.273 1.00 70.31 148 ILE A O 1
ATOM 1195 N N . ASN A 1 149 ? 20.259 -8.034 -11.065 1.00 66.00 149 ASN A N 1
ATOM 1196 C CA . ASN A 1 149 ? 21.278 -9.037 -10.746 1.00 66.00 149 ASN A CA 1
ATOM 1197 C C . ASN A 1 149 ? 22.413 -8.470 -9.892 1.00 66.00 149 ASN A C 1
ATOM 1199 O O . ASN A 1 149 ? 23.012 -9.206 -9.110 1.00 66.00 149 ASN A O 1
ATOM 1203 N N . ARG A 1 150 ? 22.719 -7.179 -10.047 1.00 66.06 150 ARG A N 1
ATOM 1204 C CA . ARG A 1 150 ? 23.813 -6.509 -9.348 1.00 66.06 150 ARG A CA 1
ATOM 1205 C C . ARG A 1 150 ? 23.571 -5.004 -9.311 1.00 66.06 150 ARG A C 1
ATOM 1207 O O . ARG A 1 150 ? 23.093 -4.434 -10.291 1.00 66.06 150 ARG A O 1
ATOM 1214 N N . VAL A 1 151 ? 23.940 -4.386 -8.195 1.00 61.00 151 VAL A N 1
ATOM 1215 C CA . VAL A 1 151 ? 24.045 -2.931 -8.037 1.00 61.00 151 VAL A CA 1
ATOM 1216 C C . VAL A 1 151 ? 25.537 -2.599 -7.947 1.00 61.00 151 VAL A C 1
ATOM 1218 O O . VAL A 1 151 ? 26.287 -3.330 -7.295 1.00 61.00 151 VAL A O 1
ATOM 1221 N N . GLY A 1 152 ? 26.000 -1.580 -8.672 1.00 53.12 152 GLY A N 1
ATOM 1222 C CA . GLY A 1 152 ? 27.419 -1.229 -8.748 1.00 53.12 152 GLY A CA 1
ATOM 1223 C C . GLY A 1 152 ? 28.034 -0.853 -7.389 1.00 53.12 152 GLY A C 1
ATOM 1224 O O . GLY A 1 152 ? 27.478 -0.044 -6.658 1.00 53.12 152 GLY A O 1
ATOM 1225 N N . ASN A 1 153 ? 29.184 -1.472 -7.090 1.00 49.06 153 ASN A N 1
ATOM 1226 C CA . ASN A 1 153 ? 30.266 -1.205 -6.117 1.00 49.06 153 ASN A CA 1
ATOM 1227 C C . ASN A 1 153 ? 30.253 0.072 -5.221 1.00 49.06 153 ASN A C 1
ATOM 1229 O O . ASN A 1 153 ? 31.296 0.698 -5.038 1.00 49.06 153 ASN A O 1
ATOM 1233 N N . ARG A 1 154 ? 29.152 0.446 -4.563 1.00 49.91 154 ARG A N 1
ATOM 1234 C CA . ARG A 1 154 ? 29.264 1.196 -3.300 1.00 49.91 154 ARG A CA 1
ATOM 1235 C C . ARG A 1 154 ? 29.438 0.195 -2.169 1.00 49.91 154 ARG A C 1
ATOM 1237 O O . ARG A 1 154 ? 28.497 -0.518 -1.837 1.00 49.91 154 ARG A O 1
ATOM 1244 N N . GLU A 1 155 ? 30.632 0.186 -1.580 1.00 49.81 155 GLU A N 1
ATOM 1245 C CA . GLU A 1 155 ? 31.018 -0.614 -0.404 1.00 49.81 155 GLU A CA 1
ATOM 1246 C C . GLU A 1 155 ? 30.063 -0.452 0.805 1.00 49.81 155 GLU A C 1
ATOM 1248 O O . GLU A 1 155 ? 30.124 -1.250 1.732 1.00 49.81 155 GLU A O 1
ATOM 1253 N N . ASP A 1 156 ? 29.114 0.493 0.762 1.00 46.19 156 ASP A N 1
ATOM 1254 C CA . ASP A 1 156 ? 28.202 0.826 1.864 1.00 46.19 156 ASP A CA 1
ATOM 1255 C C . ASP A 1 156 ? 26.712 0.494 1.637 1.00 46.19 156 ASP A C 1
ATOM 1257 O O . ASP A 1 156 ? 25.884 0.746 2.513 1.00 46.19 156 ASP A O 1
ATOM 1261 N N . CYS A 1 157 ? 26.309 -0.065 0.492 1.00 43.53 157 CYS A N 1
ATOM 1262 C CA . CYS A 1 157 ? 24.906 -0.440 0.273 1.00 43.53 157 CYS A CA 1
ATOM 1263 C C . CYS A 1 157 ? 24.766 -1.958 0.242 1.00 43.53 157 CYS A C 1
ATOM 1265 O O . CYS A 1 157 ? 25.003 -2.572 -0.790 1.00 43.53 157 CYS A O 1
ATOM 1267 N N . CYS A 1 158 ? 24.395 -2.524 1.398 1.00 43.09 158 CYS A N 1
ATOM 1268 C CA . CYS A 1 158 ? 23.876 -3.879 1.619 1.00 43.09 158 CYS A CA 1
ATOM 1269 C C . CYS A 1 158 ? 23.813 -4.744 0.348 1.00 43.09 158 CYS A C 1
ATOM 1271 O O . CYS A 1 158 ? 22.956 -4.534 -0.509 1.00 43.09 158 CYS A O 1
ATOM 1273 N N . GLU A 1 159 ? 24.686 -5.747 0.289 1.00 40.31 159 GLU A N 1
ATOM 1274 C CA . GLU A 1 159 ? 24.965 -6.696 -0.801 1.00 40.31 159 GLU A CA 1
ATOM 1275 C C . GLU A 1 159 ? 23.760 -7.526 -1.315 1.00 40.31 159 GLU A C 1
ATOM 1277 O O . GLU A 1 159 ? 23.929 -8.542 -1.981 1.00 40.31 159 GLU A O 1
ATOM 1282 N N . ILE A 1 160 ? 22.514 -7.145 -1.026 1.00 44.31 160 ILE A N 1
ATOM 1283 C CA . ILE A 1 160 ? 21.315 -7.882 -1.419 1.00 44.31 160 ILE A CA 1
ATOM 1284 C C . ILE A 1 160 ? 20.196 -6.899 -1.773 1.00 44.31 160 ILE A C 1
ATOM 1286 O O . ILE A 1 160 ? 19.301 -6.625 -0.979 1.00 44.31 160 ILE A O 1
ATOM 1290 N N . ILE A 1 161 ? 20.184 -6.432 -3.020 1.00 51.34 161 ILE A N 1
ATOM 1291 C CA . ILE A 1 161 ? 18.914 -6.188 -3.713 1.00 51.34 161 ILE A CA 1
ATOM 1292 C C . ILE A 1 161 ? 18.930 -7.014 -4.997 1.00 51.34 161 ILE A C 1
ATOM 1294 O O . ILE A 1 161 ? 18.857 -6.494 -6.106 1.00 51.34 161 ILE A O 1
ATOM 1298 N N . SER A 1 162 ? 18.995 -8.343 -4.858 1.00 49.72 162 SER A N 1
ATOM 1299 C CA . SER A 1 162 ? 18.361 -9.198 -5.861 1.00 49.72 162 SER A CA 1
ATOM 1300 C C . SER A 1 162 ? 16.848 -9.027 -5.694 1.00 49.72 162 SER A C 1
ATOM 1302 O O . SER A 1 162 ? 16.184 -9.808 -5.015 1.00 49.72 162 SER A O 1
ATOM 1304 N N . GLY A 1 163 ? 16.334 -7.914 -6.207 1.00 60.22 163 GLY A N 1
ATOM 1305 C CA . GLY A 1 163 ? 14.936 -7.526 -6.121 1.00 60.22 163 GLY A CA 1
ATOM 1306 C C . GLY A 1 163 ? 14.211 -7.826 -7.421 1.00 60.22 163 GLY A C 1
ATOM 1307 O O . GLY A 1 163 ? 14.799 -7.811 -8.507 1.00 60.22 163 GLY A O 1
ATOM 1308 N N . VAL A 1 164 ? 12.918 -8.097 -7.300 1.00 64.88 164 VAL A N 1
ATOM 1309 C CA . VAL A 1 164 ? 12.008 -8.153 -8.435 1.00 64.88 164 VAL A CA 1
ATOM 1310 C C . VAL A 1 164 ? 11.301 -6.807 -8.524 1.00 64.88 164 VAL A C 1
ATOM 1312 O O . VAL A 1 164 ? 10.550 -6.450 -7.618 1.00 64.88 164 VAL A O 1
ATOM 1315 N N . PHE A 1 165 ? 11.547 -6.068 -9.602 1.00 76.62 165 PHE A N 1
ATOM 1316 C CA . PHE A 1 165 ? 10.963 -4.751 -9.821 1.00 76.62 165 PHE A CA 1
ATOM 1317 C C . PHE A 1 165 ? 9.860 -4.816 -10.856 1.00 76.62 165 PHE A C 1
ATOM 1319 O O . PHE A 1 165 ? 10.027 -5.380 -11.934 1.00 76.62 165 PHE A O 1
ATOM 1326 N N . GLN A 1 166 ? 8.726 -4.225 -10.516 1.00 85.62 166 GLN A N 1
ATOM 1327 C CA . GLN A 1 166 ? 7.592 -4.112 -11.411 1.00 85.62 166 GLN A CA 1
ATOM 1328 C C . GLN A 1 166 ? 6.730 -2.935 -10.999 1.00 85.62 166 GLN A C 1
ATOM 1330 O O . GLN A 1 166 ? 6.701 -2.536 -9.835 1.00 85.62 166 GLN A O 1
ATOM 1335 N N . ASN A 1 167 ? 6.007 -2.427 -11.982 1.00 90.69 167 ASN A N 1
ATOM 1336 C CA . ASN A 1 167 ? 4.933 -1.485 -11.772 1.00 90.69 167 ASN A CA 1
ATOM 1337 C C . ASN A 1 167 ? 3.814 -2.186 -10.989 1.00 90.69 167 ASN A C 1
ATOM 1339 O O . ASN A 1 167 ? 3.292 -3.207 -11.436 1.00 90.69 167 ASN A O 1
ATOM 1343 N N . GLU A 1 168 ? 3.450 -1.674 -9.816 1.00 92.62 168 GLU A N 1
ATOM 1344 C CA . GLU A 1 168 ? 2.437 -2.300 -8.961 1.00 92.62 168 GLU A CA 1
ATOM 1345 C C . GLU A 1 168 ? 1.517 -1.297 -8.269 1.00 92.62 168 GLU A C 1
ATOM 1347 O O . GLU A 1 168 ? 1.912 -0.178 -7.944 1.00 92.62 168 GLU A O 1
ATOM 1352 N N . PHE A 1 169 ? 0.281 -1.741 -8.044 1.00 94.50 169 PHE A N 1
A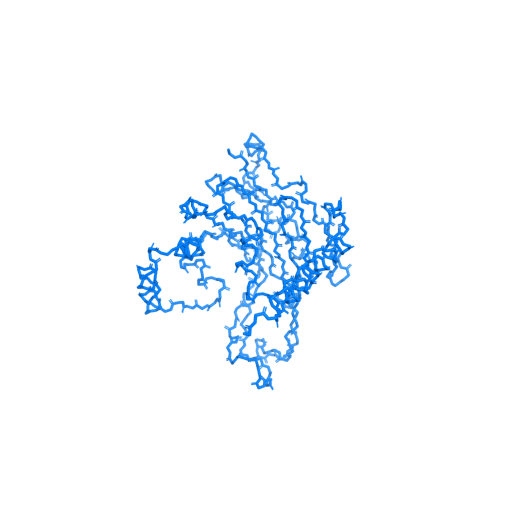TOM 1353 C CA . PHE A 1 169 ? -0.716 -1.111 -7.190 1.00 94.50 169 PHE A CA 1
ATOM 1354 C C . PHE A 1 169 ? -1.088 -2.089 -6.076 1.00 94.50 169 PHE A C 1
ATOM 1356 O O . PHE A 1 169 ? -1.433 -3.245 -6.344 1.00 94.50 169 PHE A O 1
ATOM 1363 N N . THR A 1 170 ? -1.042 -1.623 -4.835 1.00 95.44 170 THR A N 1
ATOM 1364 C CA . THR A 1 170 ? -1.222 -2.462 -3.652 1.00 95.44 170 THR A CA 1
ATOM 1365 C C . THR A 1 170 ? -2.177 -1.799 -2.669 1.00 95.44 170 THR A C 1
ATOM 1367 O O . THR A 1 170 ? -2.077 -0.607 -2.411 1.00 95.44 170 THR A O 1
ATOM 1370 N N . VAL A 1 171 ? -3.086 -2.574 -2.083 1.00 96.56 171 VAL A N 1
ATOM 1371 C CA . VAL A 1 171 ? -3.906 -2.174 -0.934 1.00 96.56 171 VAL A CA 1
ATOM 1372 C C . VAL A 1 171 ? -3.599 -3.125 0.213 1.00 96.56 171 VAL A C 1
ATOM 1374 O O . VAL A 1 171 ? -3.981 -4.294 0.171 1.00 96.56 171 VAL A O 1
ATOM 1377 N N . SER A 1 172 ? -2.924 -2.626 1.241 1.00 96.38 172 SER A N 1
ATOM 1378 C CA . SER A 1 172 ? -2.651 -3.350 2.480 1.00 96.38 172 SER A CA 1
ATOM 1379 C C . SER A 1 172 ? -3.667 -2.945 3.551 1.00 96.38 172 SER A C 1
ATOM 1381 O O . SER A 1 172 ? -3.858 -1.759 3.821 1.00 96.38 172 SER A O 1
ATOM 1383 N N . VAL A 1 173 ? -4.319 -3.932 4.162 1.00 97.06 173 VAL A N 1
ATOM 1384 C CA . VAL A 1 173 ? -5.383 -3.771 5.160 1.00 97.06 173 VAL A CA 1
ATOM 1385 C C . VAL A 1 173 ? -4.918 -4.340 6.494 1.00 97.06 173 VAL A C 1
ATOM 1387 O O . VAL A 1 173 ? -4.572 -5.519 6.592 1.00 97.06 173 VAL A O 1
ATOM 1390 N N . PHE A 1 174 ? -4.950 -3.502 7.526 1.00 96.31 174 PHE A N 1
ATOM 1391 C CA . PHE A 1 174 ? -4.488 -3.818 8.873 1.00 96.31 174 PHE A CA 1
ATOM 1392 C C . PHE A 1 174 ? -5.670 -3.754 9.836 1.00 96.31 174 PHE A C 1
ATOM 1394 O O . PHE A 1 174 ? -6.222 -2.683 10.091 1.00 96.31 174 PHE A O 1
ATOM 1401 N N . ASP A 1 175 ? -6.072 -4.909 10.356 1.00 95.25 175 ASP A N 1
ATOM 1402 C CA . ASP A 1 175 ? -7.251 -5.036 11.210 1.00 95.25 175 ASP A CA 1
ATOM 1403 C C . ASP A 1 175 ? -7.005 -4.461 12.611 1.00 95.25 175 ASP A C 1
ATOM 1405 O O . ASP A 1 175 ? -6.106 -4.908 13.332 1.00 95.25 175 ASP A O 1
ATOM 1409 N N . LYS A 1 176 ? -7.834 -3.488 13.012 1.00 95.25 176 LYS A N 1
ATOM 1410 C CA . LYS A 1 176 ? -7.731 -2.824 14.316 1.00 95.25 176 LYS A CA 1
ATOM 1411 C C . LYS A 1 176 ? -8.127 -3.725 15.481 1.00 95.25 176 LYS A C 1
ATOM 1413 O O . LYS A 1 176 ? -7.688 -3.464 16.595 1.00 95.25 176 LYS A O 1
ATOM 1418 N N . ARG A 1 177 ? -8.853 -4.824 15.256 1.00 93.38 177 ARG A N 1
ATOM 1419 C CA . ARG A 1 177 ? -9.169 -5.799 16.317 1.00 93.38 177 ARG A CA 1
ATOM 1420 C C . ARG A 1 177 ? -7.910 -6.364 16.974 1.00 93.38 177 ARG A C 1
ATOM 1422 O O . ARG A 1 177 ? -7.911 -6.665 18.162 1.00 93.38 177 ARG A O 1
ATOM 1429 N N . ASN A 1 178 ? -6.800 -6.423 16.233 1.00 89.75 178 ASN A N 1
ATOM 1430 C CA . ASN A 1 178 ? -5.512 -6.885 16.753 1.00 89.75 178 ASN A CA 1
ATOM 1431 C C . ASN A 1 178 ? -4.912 -5.971 17.833 1.00 89.75 178 ASN A C 1
ATOM 1433 O O . ASN A 1 178 ? -4.039 -6.415 18.575 1.00 89.75 178 ASN A O 1
ATOM 1437 N N . ILE A 1 179 ? -5.364 -4.718 17.932 1.00 91.69 179 ILE A N 1
ATOM 1438 C CA . ILE A 1 179 ? -4.811 -3.678 18.813 1.00 91.69 179 ILE A CA 1
ATOM 1439 C C . ILE A 1 179 ? -5.858 -3.055 19.757 1.00 91.69 179 ILE A C 1
ATOM 1441 O O . ILE A 1 179 ? -5.550 -2.089 20.452 1.00 91.69 179 ILE A O 1
ATOM 1445 N N . GLU A 1 180 ? -7.080 -3.595 19.824 1.00 89.12 180 GLU A N 1
ATOM 1446 C CA . GLU A 1 180 ? -8.144 -3.088 20.712 1.00 89.12 180 GLU A CA 1
ATOM 1447 C C . GLU A 1 180 ? -7.782 -3.179 22.206 1.00 89.12 180 GLU A C 1
ATOM 1449 O O . GLU A 1 180 ? -8.258 -2.378 23.004 1.00 89.12 180 GLU A O 1
ATOM 1454 N N . GLY A 1 181 ? -6.904 -4.113 22.586 1.00 85.75 181 GLY A N 1
ATOM 1455 C CA . GLY A 1 181 ? -6.454 -4.311 23.969 1.00 85.75 181 GLY A CA 1
ATOM 1456 C C . GLY A 1 181 ? -5.305 -3.404 24.426 1.00 85.75 181 GLY A C 1
ATOM 1457 O O . GLY A 1 181 ? -4.806 -3.571 25.538 1.00 85.75 181 GLY A O 1
ATOM 1458 N N . LEU A 1 182 ? -4.833 -2.476 23.587 1.00 87.12 182 LEU A N 1
ATOM 1459 C CA . LEU A 1 182 ? -3.742 -1.581 23.969 1.00 87.12 182 LEU A CA 1
ATOM 1460 C C . LEU A 1 182 ? -4.189 -0.593 25.061 1.00 87.12 182 LEU A C 1
ATOM 1462 O O . LEU A 1 182 ? -5.299 -0.066 24.999 1.00 87.12 182 LEU A O 1
ATOM 1466 N N . PRO A 1 183 ? -3.306 -0.227 26.013 1.00 86.75 183 PRO A N 1
ATOM 1467 C CA . PRO A 1 183 ? -3.627 0.763 27.045 1.00 86.75 183 PRO A CA 1
ATOM 1468 C C . PRO A 1 183 ? -3.707 2.200 26.494 1.00 86.75 183 PRO A C 1
ATOM 1470 O O . PRO A 1 183 ? -3.850 3.156 27.252 1.00 86.75 183 PRO A O 1
ATOM 1473 N N . PHE A 1 184 ? -3.576 2.371 25.177 1.00 86.31 184 PHE A N 1
ATOM 1474 C CA . PHE A 1 184 ? -3.637 3.645 24.482 1.00 86.31 184 PHE A CA 1
ATOM 1475 C C . PHE A 1 184 ? -4.325 3.480 23.128 1.00 86.31 184 PHE A C 1
ATOM 1477 O O . PHE A 1 184 ? -4.286 2.421 22.504 1.00 86.31 184 PHE A O 1
ATOM 1484 N N . LYS A 1 185 ? -4.918 4.571 22.640 1.00 89.75 185 LYS A N 1
ATOM 1485 C CA . LYS A 1 185 ? -5.528 4.607 21.314 1.00 89.75 185 LYS A CA 1
ATOM 1486 C C . LYS A 1 185 ? -4.433 4.682 20.247 1.00 89.75 185 LYS A C 1
ATOM 1488 O O . LYS A 1 185 ? -3.744 5.694 20.137 1.00 89.75 185 LYS A O 1
ATOM 1493 N N . PHE A 1 186 ? -4.281 3.623 19.461 1.00 90.00 186 PHE A N 1
ATOM 1494 C CA . PHE A 1 186 ? -3.399 3.613 18.295 1.00 90.00 186 PHE A CA 1
ATOM 1495 C C . PHE A 1 186 ? -4.114 4.323 17.133 1.00 90.00 186 PHE A C 1
ATOM 1497 O O . PHE A 1 186 ? -5.198 3.901 16.729 1.00 90.00 186 PHE A O 1
ATOM 1504 N N . LEU A 1 187 ? -3.558 5.432 16.643 1.00 92.50 187 LEU A N 1
ATOM 1505 C CA . LEU A 1 187 ? -4.160 6.274 15.602 1.00 92.50 187 LEU A CA 1
ATOM 1506 C C . LEU A 1 187 ? -3.321 6.244 14.319 1.00 92.50 187 LEU A C 1
ATOM 1508 O O . LEU A 1 187 ? -2.208 5.711 14.291 1.00 92.50 187 LEU A O 1
ATOM 1512 N N . LEU A 1 188 ? -3.846 6.868 13.261 1.00 92.44 188 LEU A N 1
ATOM 1513 C CA . LEU A 1 188 ? -3.179 6.971 11.964 1.00 92.44 188 LEU A CA 1
ATOM 1514 C C . LEU A 1 188 ? -1.725 7.498 12.036 1.00 92.44 188 LEU A C 1
ATOM 1516 O O . LEU A 1 188 ? -0.882 6.927 11.348 1.00 92.44 188 LEU A O 1
ATOM 1520 N N . PRO A 1 189 ? -1.359 8.493 12.876 1.00 92.44 189 PRO A N 1
ATOM 1521 C CA . PRO A 1 189 ? 0.039 8.912 13.019 1.00 92.44 189 PRO A CA 1
ATOM 1522 C C . PRO A 1 189 ? 0.963 7.834 13.606 1.00 92.44 189 PRO A C 1
ATOM 1524 O O . PRO A 1 189 ? 2.100 7.698 13.161 1.00 92.44 189 PRO A O 1
ATOM 1527 N N . GLN A 1 190 ? 0.505 7.041 14.583 1.00 92.25 190 GLN A N 1
ATOM 1528 C CA . GLN A 1 190 ? 1.292 5.919 15.111 1.00 92.25 190 GLN A CA 1
ATOM 1529 C C . GLN A 1 190 ? 1.441 4.820 14.059 1.00 92.25 190 GLN A C 1
ATOM 1531 O O . GLN A 1 190 ? 2.523 4.251 13.917 1.00 92.25 190 GLN A O 1
ATOM 1536 N N . PHE A 1 191 ? 0.376 4.552 13.297 1.00 92.69 191 PHE A N 1
ATOM 1537 C CA . PHE A 1 191 ? 0.428 3.624 12.173 1.00 92.69 191 PHE A CA 1
ATOM 1538 C C . PHE A 1 191 ? 1.418 4.091 11.098 1.00 92.69 191 PHE A C 1
ATOM 1540 O O . PHE A 1 191 ? 2.237 3.300 10.643 1.00 92.69 191 PHE A O 1
ATOM 1547 N N . PHE A 1 192 ? 1.413 5.383 10.764 1.00 92.12 192 PHE A N 1
ATOM 1548 C CA . PHE A 1 192 ? 2.391 5.999 9.872 1.00 92.12 192 PHE A CA 1
ATOM 1549 C C . PHE A 1 192 ? 3.824 5.754 10.338 1.00 92.12 192 PHE A C 1
ATOM 1551 O O . PHE A 1 192 ? 4.603 5.155 9.604 1.00 92.12 192 PHE A O 1
ATOM 1558 N N . MET A 1 193 ? 4.144 6.118 11.583 1.00 89.56 193 MET A N 1
ATOM 1559 C CA . MET A 1 193 ? 5.483 5.918 12.148 1.00 89.56 193 MET A CA 1
ATOM 1560 C C . MET A 1 193 ? 5.925 4.450 12.108 1.00 89.56 193 MET A C 1
ATOM 1562 O O . MET A 1 193 ? 7.094 4.164 11.845 1.00 89.56 193 MET A O 1
ATOM 1566 N N . LEU A 1 194 ? 4.995 3.522 12.353 1.00 87.75 194 LEU A N 1
ATOM 1567 C CA . LEU A 1 194 ? 5.250 2.087 12.284 1.00 87.75 194 LEU A CA 1
ATOM 1568 C C . LEU A 1 194 ? 5.673 1.667 10.871 1.00 87.75 194 LEU A C 1
ATOM 1570 O O . LEU A 1 194 ? 6.728 1.047 10.715 1.00 87.75 194 LEU A O 1
ATOM 1574 N N . ILE A 1 195 ? 4.883 2.019 9.852 1.00 87.19 195 ILE A N 1
ATOM 1575 C CA . ILE A 1 195 ? 5.130 1.560 8.480 1.00 87.19 195 ILE A CA 1
ATOM 1576 C C . ILE A 1 195 ? 6.295 2.293 7.801 1.00 87.19 195 ILE A C 1
ATOM 1578 O O . ILE A 1 195 ? 7.000 1.696 6.993 1.00 87.19 195 ILE A O 1
ATOM 1582 N N . THR A 1 196 ? 6.560 3.556 8.151 1.00 83.56 196 THR A N 1
ATOM 1583 C CA . THR A 1 196 ? 7.611 4.354 7.499 1.00 83.56 196 THR A CA 1
ATOM 1584 C C . THR A 1 196 ? 8.970 4.273 8.179 1.00 83.56 196 THR A C 1
ATOM 1586 O O . THR A 1 196 ? 9.927 4.868 7.684 1.00 83.56 196 THR A O 1
ATOM 1589 N N . SER A 1 197 ? 9.091 3.536 9.286 1.00 77.44 197 SER A N 1
ATOM 1590 C CA . SER A 1 197 ? 10.343 3.388 10.045 1.00 77.44 197 SER A CA 1
ATOM 1591 C C . SER A 1 197 ? 11.541 2.954 9.183 1.00 77.44 197 SER A C 1
ATOM 1593 O O . SER A 1 197 ? 12.656 3.405 9.425 1.00 77.44 197 SER A O 1
ATOM 1595 N N . ASN A 1 198 ? 11.306 2.168 8.126 1.00 67.19 198 ASN A N 1
ATOM 1596 C CA . ASN A 1 198 ? 12.338 1.723 7.176 1.00 67.19 198 ASN A CA 1
ATOM 1597 C C . ASN A 1 198 ? 12.326 2.482 5.836 1.00 67.19 198 ASN A C 1
ATOM 1599 O O . ASN A 1 198 ? 13.125 2.191 4.950 1.00 67.19 198 ASN A O 1
ATOM 1603 N N . MET A 1 199 ? 11.409 3.437 5.662 1.00 70.38 199 MET A N 1
ATOM 1604 C CA . MET A 1 199 ? 11.233 4.189 4.415 1.00 70.38 199 MET A CA 1
ATOM 1605 C C . MET A 1 199 ? 11.817 5.600 4.483 1.00 70.38 199 MET A C 1
ATOM 1607 O O . MET A 1 199 ? 11.819 6.291 3.471 1.00 70.38 199 MET A O 1
ATOM 1611 N N . GLY A 1 200 ? 12.316 6.036 5.647 1.00 72.56 200 GLY A N 1
ATOM 1612 C CA . GLY A 1 200 ? 12.737 7.422 5.881 1.00 72.56 200 GLY A CA 1
ATOM 1613 C C . GLY A 1 200 ? 13.719 7.969 4.843 1.00 72.56 200 GLY A C 1
ATOM 1614 O O . GLY A 1 200 ? 13.579 9.112 4.429 1.00 72.56 200 GLY A O 1
ATOM 1615 N N . GLN A 1 201 ? 14.645 7.141 4.352 1.00 71.81 201 GLN A N 1
ATOM 1616 C CA . GLN A 1 201 ? 15.622 7.536 3.328 1.00 71.81 201 GLN A CA 1
ATOM 1617 C C . GLN A 1 201 ? 15.027 7.769 1.929 1.00 71.81 201 GLN A C 1
ATOM 1619 O O . GLN A 1 201 ? 15.691 8.342 1.075 1.00 71.81 201 GLN A O 1
ATOM 1624 N N . PHE A 1 202 ? 13.792 7.324 1.690 1.00 78.25 202 PHE A N 1
ATOM 1625 C CA . PHE A 1 202 ? 13.109 7.442 0.401 1.00 78.25 202 PHE A CA 1
ATOM 1626 C C . PHE A 1 202 ? 11.977 8.470 0.424 1.00 78.25 202 PHE A C 1
ATOM 1628 O O . PHE A 1 202 ? 11.451 8.808 -0.628 1.00 78.25 202 PHE A O 1
ATOM 1635 N N . ILE A 1 203 ? 11.552 8.942 1.600 1.00 84.12 203 ILE A N 1
ATOM 1636 C CA . ILE A 1 203 ? 10.420 9.866 1.710 1.00 84.12 203 ILE A CA 1
ATOM 1637 C C . ILE A 1 203 ? 10.907 11.289 1.456 1.00 84.12 203 ILE A C 1
ATOM 1639 O O . ILE A 1 203 ? 11.575 11.898 2.286 1.00 84.12 203 ILE A O 1
ATOM 1643 N N . GLU A 1 204 ? 10.503 11.844 0.322 1.00 87.38 204 GLU A N 1
ATOM 1644 C CA . GLU A 1 204 ? 10.781 13.235 -0.037 1.00 87.38 204 GLU A CA 1
ATOM 1645 C C . GLU A 1 204 ? 9.662 14.164 0.428 1.00 87.38 204 GLU A C 1
ATOM 1647 O O . GLU A 1 204 ? 9.884 15.332 0.751 1.00 87.38 204 GLU A O 1
ATOM 1652 N N . GLN A 1 205 ? 8.424 13.661 0.420 1.00 84.75 205 GLN A N 1
ATOM 1653 C CA . GLN A 1 205 ? 7.239 14.471 0.650 1.00 84.75 205 GLN A CA 1
ATOM 1654 C C . GLN A 1 205 ? 6.249 13.753 1.552 1.00 84.75 205 GLN A C 1
ATOM 1656 O O . GLN A 1 205 ? 5.885 12.602 1.322 1.00 84.75 205 GLN A O 1
ATOM 1661 N N . ILE A 1 206 ? 5.768 14.491 2.549 1.00 87.56 206 ILE A N 1
ATOM 1662 C CA . ILE A 1 206 ? 4.664 14.090 3.415 1.00 87.56 206 ILE A CA 1
ATOM 1663 C C . ILE A 1 206 ? 3.613 15.195 3.362 1.00 87.56 206 ILE A C 1
ATOM 1665 O O . ILE A 1 206 ? 3.935 16.386 3.464 1.00 87.56 206 ILE A O 1
ATOM 1669 N N . ARG A 1 207 ? 2.349 14.814 3.198 1.00 85.06 207 ARG A N 1
ATOM 1670 C CA . ARG A 1 207 ? 1.190 15.687 3.415 1.00 85.06 207 ARG A CA 1
ATOM 1671 C C . ARG A 1 207 ? 0.181 14.939 4.258 1.00 85.06 207 ARG A C 1
ATOM 1673 O O . ARG A 1 207 ? 0.028 13.737 4.102 1.00 85.06 207 ARG A O 1
ATOM 1680 N N . ALA A 1 208 ? -0.510 15.646 5.132 1.00 85.50 208 ALA A N 1
ATOM 1681 C CA . ALA A 1 208 ? -1.512 15.040 5.985 1.00 85.50 208 ALA A CA 1
ATOM 1682 C C . ALA A 1 208 ? -2.704 15.976 6.136 1.00 85.50 208 ALA A C 1
ATOM 1684 O O . ALA A 1 208 ? -2.554 17.200 6.093 1.00 85.50 208 ALA A O 1
ATOM 1685 N N . ASP A 1 209 ? -3.865 15.374 6.344 1.00 83.00 209 ASP A N 1
ATOM 1686 C CA . ASP A 1 209 ? -5.052 16.043 6.852 1.00 83.00 209 ASP A CA 1
ATOM 1687 C C . ASP A 1 209 ? -5.643 15.237 8.018 1.00 83.00 209 ASP A C 1
ATOM 1689 O O . ASP A 1 209 ? -4.976 14.402 8.629 1.00 83.00 209 ASP A O 1
ATOM 1693 N N . ASN A 1 210 ? -6.894 15.512 8.376 1.00 80.94 210 ASN A N 1
ATOM 1694 C CA . ASN A 1 210 ? -7.559 14.846 9.490 1.00 80.94 210 ASN A CA 1
ATOM 1695 C C . ASN A 1 210 ? -7.929 13.375 9.228 1.00 80.94 210 ASN A C 1
ATOM 1697 O O . ASN A 1 210 ? -8.313 12.691 10.174 1.00 80.94 210 ASN A O 1
ATOM 1701 N N . LYS A 1 211 ? -7.865 12.893 7.983 1.00 85.94 211 LYS A N 1
ATOM 1702 C CA . LYS A 1 211 ? -8.287 11.536 7.596 1.00 85.94 211 LYS A CA 1
ATOM 1703 C C . LYS A 1 211 ? -7.194 10.735 6.898 1.00 85.9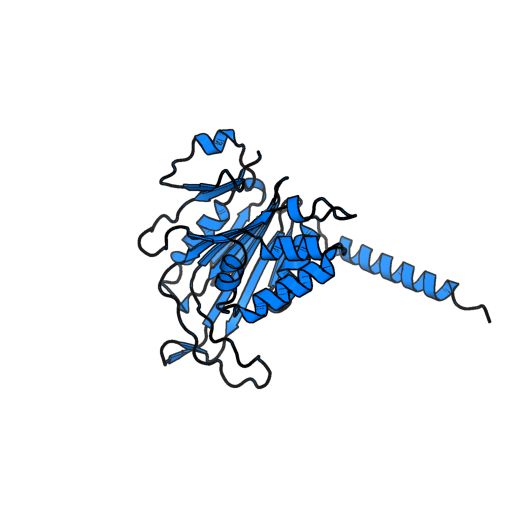4 211 LYS A C 1
ATOM 1705 O O . LYS A 1 211 ? -7.345 9.524 6.713 1.00 85.94 211 LYS A O 1
ATOM 1710 N N . THR A 1 212 ? -6.128 11.397 6.466 1.00 88.56 212 THR A N 1
ATOM 1711 C CA . THR A 1 212 ? -5.134 10.805 5.581 1.00 88.56 212 THR A CA 1
ATOM 1712 C C . THR A 1 212 ? -3.726 11.281 5.849 1.00 88.56 212 THR A C 1
ATOM 1714 O O . THR A 1 212 ? -3.491 12.402 6.302 1.00 88.56 212 THR A O 1
ATOM 1717 N N . ILE A 1 213 ? -2.779 10.424 5.484 1.00 90.00 213 ILE A N 1
ATOM 1718 C CA . ILE A 1 213 ? -1.379 10.786 5.324 1.00 90.00 213 ILE A CA 1
ATOM 1719 C C . ILE A 1 213 ? -0.953 10.302 3.944 1.00 90.00 213 ILE A C 1
ATOM 1721 O O . ILE A 1 213 ? -1.083 9.129 3.618 1.00 90.00 213 ILE A O 1
ATOM 1725 N N . LEU A 1 214 ? -0.460 11.214 3.122 1.00 88.56 214 LE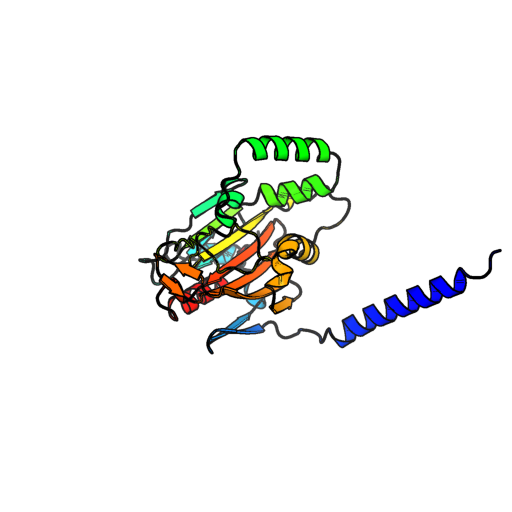U A N 1
ATOM 1726 C CA . LEU A 1 214 ? 0.117 10.925 1.824 1.00 88.56 214 LEU A CA 1
ATOM 1727 C C . LEU A 1 214 ? 1.634 11.023 1.916 1.00 88.56 214 LEU A C 1
ATOM 1729 O O . LEU A 1 214 ? 2.172 12.006 2.436 1.00 88.56 214 LEU A O 1
ATOM 1733 N N . ILE A 1 215 ? 2.305 10.027 1.356 1.00 89.56 215 ILE A N 1
ATOM 1734 C CA . ILE A 1 215 ? 3.752 9.993 1.193 1.00 89.56 215 ILE A CA 1
ATOM 1735 C C . ILE A 1 215 ? 4.127 9.830 -0.267 1.00 89.56 215 ILE A C 1
ATOM 1737 O O . ILE A 1 215 ? 3.470 9.110 -1.017 1.00 89.56 215 ILE A O 1
ATOM 1741 N N . GLY A 1 216 ? 5.202 10.501 -0.651 1.00 88.50 216 GLY A N 1
ATOM 1742 C CA . GLY A 1 216 ? 5.807 10.392 -1.966 1.00 88.50 216 GLY A CA 1
ATOM 1743 C C . GLY A 1 216 ? 7.320 10.406 -1.844 1.00 88.50 216 GLY A C 1
ATOM 1744 O O . GLY A 1 216 ? 7.884 11.095 -0.989 1.00 88.50 216 GLY A O 1
ATOM 1745 N N . GLY A 1 217 ? 7.957 9.629 -2.702 1.00 88.19 217 GLY A N 1
ATOM 1746 C CA . GLY A 1 217 ? 9.393 9.454 -2.705 1.00 88.19 217 GLY A CA 1
ATOM 1747 C C . GLY A 1 217 ? 9.905 8.961 -4.040 1.00 88.19 217 GLY A C 1
ATOM 1748 O O . GLY A 1 217 ? 9.179 8.289 -4.784 1.00 88.19 217 GLY A O 1
ATOM 1749 N N . SER A 1 218 ? 11.163 9.267 -4.322 1.00 88.25 218 SER A N 1
ATOM 1750 C CA . SER A 1 218 ? 11.889 8.661 -5.419 1.00 88.25 218 SER A CA 1
ATOM 1751 C C . SER A 1 218 ? 13.241 8.130 -4.959 1.00 88.25 218 SER A C 1
ATOM 1753 O O . SER A 1 218 ? 13.766 8.494 -3.908 1.00 88.25 218 SER A O 1
ATOM 1755 N N . TYR A 1 219 ? 13.775 7.192 -5.725 1.00 86.00 219 TYR A N 1
ATOM 1756 C CA . TYR A 1 219 ? 15.101 6.642 -5.518 1.00 86.00 219 TYR A CA 1
ATOM 1757 C C . TYR A 1 219 ? 15.724 6.335 -6.874 1.00 86.00 219 TYR A C 1
ATOM 1759 O O . TYR A 1 219 ? 15.084 5.720 -7.728 1.00 86.00 219 TYR A O 1
ATOM 1767 N N . LEU A 1 220 ? 16.969 6.765 -7.061 1.00 86.19 220 LEU A N 1
ATOM 1768 C CA . LEU A 1 220 ? 17.771 6.452 -8.234 1.00 86.19 220 LEU A CA 1
ATOM 1769 C C . LEU A 1 220 ? 18.739 5.328 -7.880 1.00 86.19 220 LEU A C 1
ATOM 1771 O O . LEU A 1 220 ? 19.537 5.457 -6.951 1.00 86.19 220 LEU A O 1
ATOM 1775 N N . MET A 1 221 ? 18.671 4.238 -8.635 1.00 84.69 221 MET A N 1
ATOM 1776 C CA . MET A 1 221 ? 19.670 3.181 -8.597 1.00 84.69 221 MET A CA 1
ATOM 1777 C C . MET A 1 221 ? 20.607 3.347 -9.791 1.00 84.69 221 MET A C 1
ATOM 1779 O O . MET A 1 221 ? 20.190 3.153 -10.931 1.00 84.69 221 MET A O 1
ATOM 1783 N N . GLU A 1 222 ? 21.854 3.715 -9.520 1.00 85.94 222 GLU A N 1
ATOM 1784 C CA . GLU A 1 222 ? 22.888 3.920 -10.539 1.00 85.94 222 GLU A CA 1
ATOM 1785 C C . GLU A 1 222 ? 23.546 2.587 -10.942 1.00 85.94 222 GLU A C 1
ATOM 1787 O O . GLU A 1 222 ? 23.730 1.700 -10.103 1.00 85.94 222 GLU A O 1
ATOM 1792 N N . ASP A 1 223 ? 23.915 2.452 -12.221 1.00 85.25 223 ASP A N 1
ATOM 1793 C CA . ASP A 1 223 ? 24.653 1.294 -12.772 1.00 85.25 223 ASP A CA 1
ATOM 1794 C C . ASP A 1 223 ? 24.035 -0.080 -12.419 1.00 85.25 223 ASP A C 1
ATOM 1796 O O . ASP A 1 223 ? 24.728 -1.054 -12.105 1.00 85.25 223 ASP A O 1
ATOM 1800 N N . ALA A 1 224 ? 22.705 -0.176 -12.446 1.00 83.75 224 ALA A N 1
ATOM 1801 C CA . ALA A 1 224 ? 21.994 -1.409 -12.148 1.00 83.75 224 ALA A CA 1
ATOM 1802 C C . ALA A 1 224 ? 22.018 -2.372 -13.342 1.00 83.75 224 ALA A C 1
ATOM 1804 O O . ALA A 1 224 ? 21.737 -1.997 -14.485 1.00 83.75 224 ALA A O 1
ATOM 1805 N N . GLU A 1 225 ? 22.305 -3.650 -13.083 1.00 82.44 225 GLU A N 1
ATOM 1806 C CA . GLU A 1 225 ? 22.277 -4.681 -14.118 1.00 82.44 225 GLU A CA 1
ATOM 1807 C C . GLU A 1 225 ? 20.872 -5.285 -14.269 1.00 82.44 225 GLU A C 1
ATOM 1809 O O . GLU A 1 225 ? 20.428 -6.095 -13.448 1.00 82.44 225 GLU A O 1
ATOM 1814 N N . ILE A 1 226 ? 20.197 -4.928 -15.364 1.00 79.56 226 ILE A N 1
ATOM 1815 C CA . ILE A 1 226 ? 18.898 -5.459 -15.786 1.00 79.56 226 ILE A CA 1
ATOM 1816 C C . ILE A 1 226 ? 19.071 -6.261 -17.069 1.00 79.56 226 ILE A C 1
ATOM 1818 O O . ILE A 1 226 ? 19.476 -5.716 -18.096 1.00 79.56 226 ILE A O 1
ATOM 1822 N N . ASN A 1 227 ? 18.678 -7.538 -17.051 1.00 78.69 227 ASN A N 1
ATOM 1823 C CA . ASN A 1 227 ? 18.691 -8.402 -18.240 1.00 78.69 227 ASN A CA 1
ATOM 1824 C C . ASN A 1 227 ? 20.047 -8.364 -18.986 1.00 78.69 227 ASN A C 1
ATOM 1826 O O . ASN A 1 227 ? 20.088 -8.296 -20.214 1.00 78.69 227 ASN A O 1
ATOM 1830 N N . GLY A 1 228 ? 21.155 -8.341 -18.233 1.00 83.62 228 GLY A N 1
ATOM 1831 C CA . GLY A 1 228 ? 22.523 -8.280 -18.762 1.00 83.62 228 GLY A CA 1
ATOM 1832 C C . GLY A 1 228 ? 22.973 -6.906 -19.276 1.00 83.62 228 GLY A C 1
ATOM 1833 O O . GLY A 1 228 ? 24.060 -6.797 -19.837 1.00 83.62 228 GLY A O 1
ATOM 1834 N N . LYS A 1 229 ? 22.165 -5.851 -19.111 1.00 86.94 229 LYS A N 1
ATOM 1835 C CA . LYS A 1 229 ? 22.516 -4.471 -19.469 1.00 86.94 229 LYS A CA 1
ATOM 1836 C C . LYS A 1 229 ? 22.606 -3.601 -18.223 1.00 86.94 229 LYS A C 1
ATOM 1838 O O . LYS A 1 229 ? 21.712 -3.633 -17.383 1.00 86.94 229 LYS A O 1
ATOM 1843 N N . ARG A 1 230 ? 23.661 -2.793 -18.147 1.00 88.62 230 ARG A N 1
ATOM 1844 C CA . ARG A 1 230 ? 23.829 -1.757 -17.125 1.00 88.62 230 ARG A CA 1
ATOM 1845 C C . ARG A 1 230 ? 23.078 -0.498 -17.527 1.00 88.62 230 ARG A C 1
ATOM 1847 O O . ARG A 1 230 ? 23.222 -0.039 -18.661 1.00 88.62 230 ARG A O 1
ATOM 1854 N N . LYS A 1 231 ? 22.260 0.020 -16.621 1.00 88.31 231 LYS A N 1
ATOM 1855 C CA . LYS A 1 231 ? 21.546 1.287 -16.779 1.00 88.31 231 LYS A CA 1
ATOM 1856 C C . LYS A 1 231 ? 21.136 1.827 -15.418 1.00 88.31 231 LYS A C 1
ATOM 1858 O O . LYS A 1 231 ? 20.984 1.061 -14.470 1.00 88.31 231 LYS A O 1
ATOM 1863 N N . ASP A 1 232 ? 20.884 3.122 -15.363 1.00 88.50 232 ASP A N 1
ATOM 1864 C CA . ASP A 1 232 ? 20.256 3.725 -14.197 1.00 88.50 232 ASP A CA 1
ATOM 1865 C C . ASP A 1 232 ? 18.759 3.394 -14.179 1.00 88.50 232 ASP A C 1
ATOM 1867 O O . ASP A 1 232 ? 18.133 3.215 -15.232 1.00 88.50 232 ASP A O 1
ATOM 1871 N N . ILE A 1 233 ? 18.188 3.277 -12.982 1.00 85.69 233 ILE A N 1
ATOM 1872 C CA . ILE A 1 233 ? 16.767 2.984 -12.791 1.00 85.69 233 ILE A CA 1
ATOM 1873 C C . ILE A 1 233 ? 16.168 3.973 -11.810 1.00 85.69 233 ILE A C 1
ATOM 1875 O O . ILE A 1 233 ? 16.642 4.104 -10.678 1.00 85.69 233 ILE A O 1
ATOM 1879 N N . HIS A 1 234 ? 15.076 4.602 -12.226 1.00 87.31 234 HIS A N 1
ATOM 1880 C CA . HIS A 1 234 ? 14.289 5.467 -11.371 1.00 87.31 234 HIS A CA 1
ATOM 1881 C C . HIS A 1 234 ? 13.142 4.681 -10.749 1.00 87.31 234 HIS A C 1
ATOM 1883 O O . HIS A 1 234 ? 12.351 4.019 -11.425 1.00 87.31 234 HIS A O 1
ATOM 1889 N N . PHE A 1 235 ? 13.027 4.805 -9.435 1.00 86.31 235 PHE A N 1
ATOM 1890 C CA . PHE A 1 235 ? 11.920 4.270 -8.669 1.00 86.31 235 PHE A CA 1
ATOM 1891 C C . PHE A 1 235 ? 11.130 5.407 -8.069 1.00 86.31 235 PHE A C 1
ATOM 1893 O O . PHE A 1 235 ? 11.684 6.299 -7.436 1.00 86.31 235 PHE A O 1
ATOM 1900 N N . TYR A 1 236 ? 9.820 5.331 -8.222 1.00 88.50 236 TYR A N 1
ATOM 1901 C CA . TYR A 1 236 ? 8.878 6.240 -7.605 1.00 88.50 236 TYR A CA 1
ATOM 1902 C C . TYR A 1 236 ? 7.943 5.422 -6.728 1.00 88.50 236 TYR A C 1
ATOM 1904 O O . TYR A 1 236 ? 7.343 4.449 -7.187 1.00 88.50 236 TYR A O 1
ATOM 1912 N N . ARG A 1 237 ? 7.812 5.803 -5.459 1.00 89.62 237 ARG A N 1
ATOM 1913 C CA . ARG A 1 237 ? 6.898 5.159 -4.512 1.00 89.62 237 ARG A CA 1
ATOM 1914 C C . ARG A 1 237 ? 5.992 6.177 -3.866 1.00 89.62 237 ARG A C 1
ATOM 1916 O O . ARG A 1 237 ? 6.430 7.246 -3.445 1.00 89.62 237 ARG A O 1
ATOM 1923 N N . TRP A 1 238 ? 4.717 5.827 -3.810 1.00 89.88 238 TRP A N 1
ATOM 1924 C CA . TRP A 1 238 ? 3.694 6.665 -3.216 1.00 89.88 238 TRP A CA 1
ATOM 1925 C C . TRP A 1 238 ? 2.807 5.818 -2.341 1.00 89.88 238 TRP A C 1
ATOM 1927 O O . TRP A 1 238 ? 2.461 4.700 -2.712 1.00 89.88 238 TRP A O 1
ATOM 1937 N N . GLY A 1 239 ? 2.418 6.394 -1.214 1.00 91.56 239 GLY A N 1
ATOM 1938 C CA . GLY A 1 239 ? 1.538 5.773 -0.246 1.00 91.56 239 GLY A CA 1
ATOM 1939 C C . GLY A 1 239 ? 0.426 6.733 0.145 1.00 91.56 239 GLY A C 1
ATOM 1940 O O . GLY A 1 239 ? 0.671 7.905 0.424 1.00 91.56 239 GLY A O 1
ATOM 1941 N N . LEU A 1 240 ? -0.795 6.225 0.192 1.00 92.19 240 LEU A N 1
ATOM 1942 C CA . LEU A 1 240 ? -1.929 6.829 0.868 1.00 92.19 240 LEU A CA 1
ATOM 1943 C C . LEU A 1 240 ? -2.238 5.977 2.093 1.00 92.19 240 LEU A C 1
ATOM 1945 O O . LEU A 1 240 ? -2.652 4.825 1.978 1.00 92.19 240 LEU A O 1
ATOM 1949 N N . LEU A 1 241 ? -2.065 6.568 3.265 1.00 93.88 241 LEU A N 1
ATOM 1950 C CA . LEU A 1 241 ? -2.533 6.016 4.517 1.00 93.88 241 LEU A CA 1
ATOM 1951 C C . LEU A 1 241 ? -3.882 6.633 4.855 1.00 93.88 241 LEU A C 1
ATOM 1953 O O . LEU A 1 241 ? -4.047 7.855 4.825 1.00 93.88 241 LEU A O 1
ATOM 1957 N N . THR A 1 242 ? -4.831 5.795 5.238 1.00 94.31 242 THR A N 1
ATOM 1958 C CA . THR A 1 242 ? -6.117 6.233 5.780 1.00 94.31 242 THR A CA 1
ATOM 1959 C C . THR A 1 242 ? -6.659 5.181 6.743 1.00 94.31 242 THR A C 1
ATOM 1961 O O . THR A 1 242 ? -6.057 4.124 6.937 1.00 94.31 242 THR A O 1
ATOM 1964 N N . GLU A 1 243 ? -7.778 5.464 7.397 1.00 94.44 243 GLU A N 1
ATOM 1965 C CA . GLU A 1 243 ? -8.380 4.553 8.361 1.00 94.44 243 GLU A CA 1
ATOM 1966 C C . GLU A 1 243 ? -9.907 4.579 8.313 1.00 94.44 243 GLU A C 1
ATOM 1968 O O . GLU A 1 243 ? -10.528 5.609 8.061 1.00 94.44 243 GLU A O 1
ATOM 1973 N N . SER A 1 244 ? -10.511 3.432 8.613 1.00 93.75 244 SER A N 1
ATOM 1974 C CA . SER A 1 244 ? -11.920 3.314 8.986 1.00 93.75 244 SER A CA 1
ATOM 1975 C C . SER A 1 244 ? -12.032 3.054 10.488 1.00 93.75 244 SER A C 1
ATOM 1977 O O . SER A 1 244 ? -11.038 3.006 11.220 1.00 93.75 244 SER A O 1
ATOM 1979 N N . LYS A 1 245 ? -13.252 2.815 10.975 1.00 92.50 245 LYS A N 1
ATOM 1980 C CA . LYS A 1 245 ? -13.451 2.307 12.340 1.00 92.50 245 LYS A CA 1
ATOM 1981 C C . LYS A 1 245 ? -12.793 0.937 12.556 1.00 92.50 245 LYS A C 1
ATOM 1983 O O . LYS A 1 245 ? -12.370 0.660 13.670 1.00 92.50 245 LYS A O 1
ATOM 1988 N N . LYS A 1 246 ? -12.692 0.105 11.511 1.00 94.38 246 LYS A N 1
ATOM 1989 C CA . LYS A 1 246 ? -12.287 -1.310 11.610 1.00 94.38 246 LYS A CA 1
ATOM 1990 C C . LYS A 1 246 ? -10.845 -1.582 11.180 1.00 94.38 246 LYS A C 1
ATOM 1992 O O . LYS A 1 246 ? -10.261 -2.557 11.635 1.00 94.38 246 LYS A O 1
ATOM 1997 N N . ALA A 1 247 ? -10.262 -0.751 10.318 1.00 96.38 247 ALA A N 1
ATOM 1998 C CA . ALA A 1 247 ? -8.948 -1.027 9.742 1.00 96.38 247 ALA A CA 1
ATOM 1999 C C . ALA A 1 247 ? -8.121 0.239 9.500 1.00 96.38 247 ALA A C 1
ATOM 2001 O O . ALA A 1 247 ? -8.670 1.333 9.340 1.00 96.38 247 ALA A O 1
ATOM 2002 N N . PHE A 1 248 ? -6.801 0.069 9.445 1.00 97.00 248 PHE A N 1
ATOM 2003 C CA . PHE A 1 248 ? -5.919 0.976 8.712 1.00 97.00 248 PHE A CA 1
ATOM 2004 C C . PHE A 1 248 ? -5.718 0.457 7.292 1.00 97.00 248 PHE A C 1
ATOM 2006 O O . PHE A 1 248 ? -5.677 -0.755 7.063 1.00 97.00 248 PHE A O 1
ATOM 2013 N N . TYR A 1 249 ? -5.552 1.382 6.357 1.00 96.50 249 TYR A N 1
ATOM 2014 C CA . TYR A 1 249 ? -5.260 1.088 4.963 1.00 96.50 249 TYR A CA 1
ATOM 2015 C C . TYR A 1 249 ? -3.958 1.774 4.569 1.00 96.50 249 TYR A C 1
ATOM 2017 O O . TYR A 1 249 ? -3.749 2.944 4.891 1.00 96.50 249 TYR A O 1
ATOM 2025 N N . LEU A 1 250 ? -3.116 1.046 3.844 1.00 95.56 250 LEU A N 1
ATOM 2026 C CA . LEU A 1 250 ? -1.970 1.571 3.116 1.00 95.56 250 LEU A CA 1
ATOM 2027 C C . LEU A 1 250 ? -2.176 1.223 1.642 1.00 95.56 250 LEU A C 1
ATOM 2029 O O . LEU A 1 250 ? -2.132 0.053 1.266 1.00 95.56 250 LEU A O 1
ATOM 2033 N N . VAL A 1 251 ? -2.455 2.236 0.831 1.00 95.12 251 VAL A N 1
ATOM 2034 C CA . VAL A 1 251 ? -2.603 2.109 -0.618 1.00 95.12 251 VAL A CA 1
ATOM 2035 C C . VAL A 1 251 ? -1.326 2.606 -1.256 1.00 95.12 251 VAL A C 1
ATOM 2037 O O . VAL A 1 251 ? -0.935 3.745 -1.024 1.00 95.12 251 VAL A O 1
ATOM 2040 N N . GLU A 1 252 ? -0.673 1.773 -2.049 1.00 93.88 252 GLU A N 1
ATOM 2041 C CA . GLU A 1 252 ? 0.644 2.057 -2.597 1.00 93.88 252 GLU A CA 1
ATOM 2042 C C . GLU A 1 252 ? 0.673 1.901 -4.106 1.00 93.88 252 GLU A C 1
ATOM 2044 O O . GLU A 1 252 ? 0.022 1.028 -4.680 1.00 93.88 252 GLU A O 1
ATOM 2049 N N . ILE A 1 253 ? 1.481 2.746 -4.735 1.00 92.69 253 ILE A N 1
ATOM 2050 C CA . ILE A 1 253 ? 1.953 2.554 -6.101 1.00 92.69 253 ILE A CA 1
ATOM 2051 C C . ILE A 1 253 ? 3.473 2.571 -6.086 1.00 92.69 253 ILE A C 1
ATOM 2053 O O . ILE A 1 253 ? 4.087 3.485 -5.529 1.00 92.69 253 ILE A O 1
ATOM 2057 N N . ALA A 1 254 ? 4.070 1.561 -6.710 1.00 91.38 254 ALA A N 1
ATOM 2058 C CA . ALA A 1 254 ? 5.482 1.565 -7.053 1.00 91.38 254 ALA A CA 1
ATOM 2059 C C . ALA A 1 254 ? 5.594 1.608 -8.575 1.00 91.38 254 ALA A C 1
ATOM 2061 O O . ALA A 1 254 ? 5.008 0.783 -9.276 1.00 91.38 254 ALA A O 1
ATOM 2062 N N . TYR A 1 255 ? 6.313 2.609 -9.069 1.00 90.50 255 TYR A N 1
ATOM 2063 C CA . TYR A 1 255 ? 6.433 2.914 -10.482 1.00 90.50 255 TYR A CA 1
ATOM 2064 C C . TYR A 1 255 ? 7.903 3.018 -10.883 1.00 90.50 255 TYR A C 1
ATOM 2066 O O . TYR A 1 255 ? 8.690 3.680 -10.207 1.00 90.50 255 TYR A O 1
ATOM 2074 N N . SER A 1 256 ? 8.262 2.387 -11.997 1.00 88.81 256 SER A N 1
ATOM 2075 C CA . SER A 1 256 ? 9.549 2.566 -12.663 1.00 88.81 256 SER A CA 1
ATOM 2076 C C . SER A 1 256 ? 9.325 2.645 -14.177 1.00 88.81 256 SER A C 1
ATOM 2078 O O . SER A 1 256 ? 8.868 1.658 -14.775 1.00 88.81 256 SER A O 1
ATOM 2080 N N . PRO A 1 257 ? 9.639 3.790 -14.816 1.00 85.81 257 PRO A N 1
ATOM 2081 C CA . PRO A 1 257 ? 9.478 3.962 -16.260 1.00 85.81 257 PRO A CA 1
ATOM 2082 C C . PRO A 1 257 ? 10.344 2.983 -17.061 1.00 85.81 257 PRO A C 1
ATOM 2084 O O . PRO A 1 257 ? 10.022 2.632 -18.188 1.00 85.81 257 PRO A O 1
ATOM 2087 N N . GLU A 1 258 ? 11.428 2.475 -16.482 1.00 84.88 258 GLU A N 1
ATOM 2088 C CA . GLU A 1 258 ? 12.330 1.533 -17.136 1.00 84.88 258 GLU A CA 1
ATOM 2089 C C . GLU A 1 258 ? 11.780 0.098 -17.224 1.00 84.88 258 GLU A C 1
ATOM 2091 O O . GLU A 1 258 ? 12.432 -0.755 -17.842 1.00 84.88 258 GLU A O 1
ATOM 2096 N N . THR A 1 259 ? 10.621 -0.174 -16.607 1.00 77.00 259 THR A N 1
ATOM 2097 C CA . THR A 1 259 ? 9.951 -1.490 -16.579 1.00 77.00 259 THR A CA 1
ATOM 2098 C C . THR A 1 259 ? 8.715 -1.589 -17.491 1.00 77.00 259 THR A C 1
ATOM 2100 O O . THR A 1 259 ? 8.128 -2.665 -17.598 1.00 77.00 259 THR A O 1
ATOM 2103 N N . GLY A 1 260 ? 8.322 -0.515 -18.191 1.00 68.69 260 GLY A N 1
ATOM 2104 C CA . GLY A 1 260 ? 7.193 -0.518 -19.135 1.00 68.69 260 GLY A CA 1
ATOM 2105 C C . GLY A 1 260 ? 6.958 0.831 -19.832 1.00 68.69 260 GLY A C 1
ATOM 2106 O O . GLY A 1 260 ? 7.624 1.811 -19.524 1.00 68.69 260 GLY A O 1
ATOM 2107 N N . ASP A 1 261 ? 6.008 0.895 -20.771 1.00 64.56 261 ASP A N 1
ATOM 2108 C CA . ASP A 1 261 ? 5.720 2.113 -21.550 1.00 64.56 261 ASP A CA 1
ATOM 2109 C C . ASP A 1 261 ? 5.240 3.295 -20.666 1.00 64.56 261 ASP A C 1
ATOM 2111 O O . ASP A 1 261 ? 4.252 3.224 -19.935 1.00 64.56 261 ASP A O 1
ATOM 2115 N N . SER A 1 262 ? 6.000 4.391 -20.722 1.00 73.19 262 SER A N 1
ATOM 2116 C CA . SER A 1 262 ? 6.375 5.234 -19.571 1.00 73.19 262 SER A CA 1
ATOM 2117 C C . SER A 1 262 ? 5.466 6.447 -19.212 1.00 73.19 262 SER A C 1
ATOM 2119 O O . SER A 1 262 ? 5.807 7.187 -18.285 1.00 73.19 262 SER A O 1
ATOM 2121 N N . PRO A 1 263 ? 4.367 6.765 -19.924 1.00 80.12 263 PRO A N 1
ATOM 2122 C CA . PRO A 1 263 ? 3.358 7.704 -19.368 1.00 80.12 263 PRO A CA 1
ATOM 2123 C C . PRO A 1 263 ? 1.939 7.149 -19.160 1.00 80.12 263 PRO A C 1
ATOM 2125 O O . PRO A 1 263 ? 1.214 7.632 -18.285 1.00 80.12 263 PRO A O 1
ATOM 2128 N N . GLU A 1 264 ? 1.493 6.182 -19.962 1.00 84.62 264 GLU A N 1
ATOM 2129 C CA . GLU A 1 264 ? 0.141 5.609 -19.868 1.00 84.62 264 GLU A CA 1
ATOM 2130 C C . GLU A 1 264 ? -0.049 4.869 -18.543 1.00 84.62 264 GLU A C 1
ATOM 2132 O O . GLU A 1 264 ? -1.024 5.120 -17.834 1.00 84.62 264 GLU A O 1
ATOM 2137 N N . ILE A 1 265 ? 0.920 4.026 -18.172 1.00 87.44 265 ILE A N 1
ATOM 2138 C CA . ILE A 1 265 ? 0.891 3.233 -16.933 1.00 87.44 265 ILE A CA 1
ATOM 2139 C C . ILE A 1 265 ? 0.781 4.151 -15.719 1.00 87.44 265 ILE A C 1
ATOM 2141 O O . ILE A 1 265 ? -0.019 3.915 -14.816 1.00 87.44 265 ILE A O 1
ATOM 2145 N N . TRP A 1 266 ? 1.550 5.240 -15.722 1.00 86.38 266 TRP A N 1
ATOM 2146 C CA . TRP A 1 266 ? 1.515 6.227 -14.653 1.00 86.38 266 TRP A CA 1
ATOM 2147 C C . TRP A 1 266 ? 0.127 6.865 -14.501 1.00 86.38 266 TRP A C 1
ATOM 2149 O O . TRP A 1 266 ? -0.382 7.010 -13.387 1.00 86.38 266 TRP A O 1
ATOM 2159 N N . ARG A 1 267 ? -0.527 7.209 -15.619 1.00 86.56 267 ARG A N 1
ATOM 2160 C CA . ARG A 1 267 ? -1.899 7.742 -15.609 1.00 86.56 267 ARG A CA 1
ATOM 2161 C C . ARG A 1 267 ? -2.901 6.725 -15.063 1.00 86.56 267 ARG A C 1
ATOM 2163 O O . ARG A 1 267 ? -3.798 7.110 -14.314 1.00 86.56 267 ARG A O 1
ATOM 2170 N N . GLU A 1 268 ? -2.740 5.447 -15.388 1.00 89.56 268 GLU A N 1
ATOM 2171 C CA . GLU A 1 268 ? -3.594 4.380 -14.857 1.00 89.56 268 GLU A CA 1
ATOM 2172 C C . GLU A 1 268 ? -3.374 4.148 -13.357 1.00 89.56 268 GLU A C 1
ATOM 2174 O O . GLU A 1 268 ? -4.344 4.109 -12.604 1.00 89.56 268 GLU A O 1
ATOM 2179 N N . MET A 1 269 ? -2.123 4.086 -12.894 1.00 90.69 269 MET A N 1
ATOM 2180 C CA . MET A 1 269 ? -1.763 3.997 -11.470 1.00 90.69 269 MET A CA 1
ATOM 2181 C C . MET A 1 269 ? -2.329 5.149 -10.649 1.00 90.69 269 MET A C 1
ATOM 2183 O O . MET A 1 269 ? -2.896 4.950 -9.573 1.00 90.69 269 MET A O 1
ATOM 2187 N N . ARG A 1 270 ? -2.226 6.363 -11.188 1.00 87.31 270 ARG A N 1
ATOM 2188 C CA . ARG A 1 270 ? -2.866 7.538 -10.613 1.00 87.31 270 ARG A CA 1
ATOM 2189 C C . ARG A 1 270 ? -4.378 7.349 -10.518 1.00 87.31 270 ARG A C 1
ATOM 2191 O O . ARG A 1 270 ? -4.946 7.600 -9.460 1.00 87.31 270 ARG A O 1
ATOM 2198 N N . SER A 1 271 ? -5.023 6.906 -11.597 1.00 88.25 271 SER A N 1
ATOM 2199 C CA . SER A 1 271 ? -6.469 6.669 -11.601 1.00 88.25 271 SER A CA 1
ATOM 2200 C C . SER A 1 271 ? -6.879 5.598 -10.586 1.00 88.25 271 SER A C 1
ATOM 2202 O O . SER A 1 271 ? -7.934 5.739 -9.971 1.00 88.25 271 SER A O 1
ATOM 2204 N N . LEU A 1 272 ? -6.071 4.550 -10.396 1.00 91.56 272 LEU A N 1
ATOM 2205 C CA . LEU A 1 272 ? -6.290 3.521 -9.377 1.00 91.56 272 LEU A CA 1
ATOM 2206 C C . LEU A 1 272 ? -6.297 4.153 -7.982 1.00 91.56 272 LEU A C 1
ATOM 2208 O O . LEU A 1 272 ? -7.301 4.063 -7.274 1.00 91.56 272 LEU A O 1
ATOM 2212 N N . MET A 1 273 ? -5.235 4.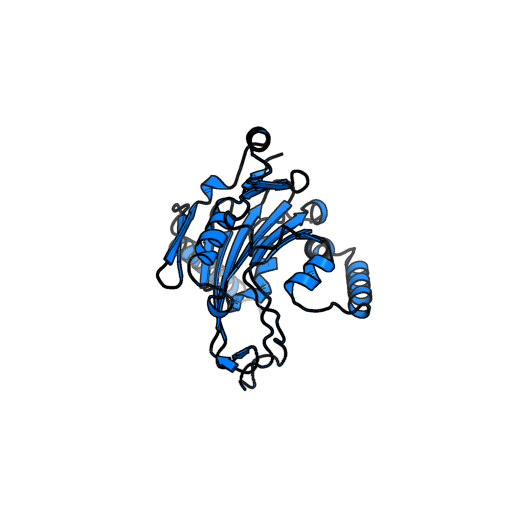887 -7.641 1.00 90.50 273 MET A N 1
ATOM 2213 C CA . MET A 1 273 ? -5.102 5.600 -6.367 1.00 90.50 273 MET A CA 1
ATOM 2214 C C . MET A 1 273 ? -6.248 6.600 -6.134 1.00 90.50 273 MET A C 1
ATOM 2216 O O . MET A 1 273 ? -6.885 6.590 -5.085 1.00 90.50 273 MET A O 1
ATOM 2220 N N . GLU A 1 274 ? -6.569 7.436 -7.127 1.00 87.25 274 GLU A N 1
ATOM 2221 C CA . GLU A 1 274 ? -7.637 8.445 -7.037 1.00 87.25 274 GLU A CA 1
ATOM 2222 C C . GLU A 1 274 ? -9.041 7.835 -6.930 1.00 87.25 274 GLU A C 1
ATOM 2224 O O . GLU A 1 274 ? -9.972 8.505 -6.470 1.00 87.25 274 GLU A O 1
ATOM 2229 N N . SER A 1 275 ? -9.212 6.580 -7.347 1.00 90.75 275 SER A N 1
ATOM 2230 C CA . SER A 1 275 ? -10.478 5.849 -7.268 1.00 90.75 275 SER A CA 1
ATOM 2231 C C . SER A 1 275 ? -10.661 5.055 -5.977 1.00 90.75 275 SER A C 1
ATOM 2233 O O . SER A 1 275 ? -11.771 4.594 -5.729 1.00 90.75 275 SER A O 1
ATOM 2235 N N . PHE A 1 276 ? -9.611 4.895 -5.164 1.00 93.12 276 PHE A N 1
ATOM 2236 C CA . PHE A 1 276 ? -9.692 4.140 -3.918 1.00 93.12 276 PHE A CA 1
ATOM 2237 C C . PHE A 1 276 ? -10.654 4.802 -2.932 1.00 93.12 276 PHE A C 1
ATOM 2239 O O . PHE A 1 276 ? -10.574 6.006 -2.674 1.00 93.12 276 PHE A O 1
ATOM 2246 N N . ARG A 1 277 ? -11.566 4.019 -2.363 1.00 92.62 277 ARG A N 1
ATOM 2247 C CA . ARG A 1 277 ? -12.542 4.471 -1.373 1.00 92.62 277 ARG A CA 1
ATOM 2248 C C . ARG A 1 277 ? -12.620 3.488 -0.222 1.00 92.62 277 ARG A C 1
ATOM 2250 O O . ARG A 1 277 ? -12.638 2.278 -0.433 1.00 92.62 277 ARG A O 1
ATOM 2257 N N . VAL A 1 278 ? -12.750 4.030 0.981 1.00 92.38 278 VAL A N 1
ATOM 2258 C CA . VAL A 1 278 ? -13.129 3.302 2.189 1.00 92.38 278 VAL A CA 1
ATOM 2259 C C . VAL A 1 278 ? -14.654 3.263 2.269 1.00 92.38 278 VAL A C 1
ATOM 2261 O O . VAL A 1 278 ? -15.320 4.290 2.126 1.00 92.38 278 VAL A O 1
ATOM 2264 N N . ILE A 1 279 ? -15.199 2.073 2.501 1.00 90.44 279 ILE A N 1
ATOM 2265 C CA . ILE A 1 279 ? -16.627 1.835 2.711 1.00 90.44 279 ILE A CA 1
ATOM 2266 C C . ILE A 1 279 ? -16.908 2.027 4.199 1.00 90.44 279 ILE A C 1
ATOM 2268 O O . ILE A 1 279 ? -16.403 1.280 5.043 1.00 90.44 279 ILE A O 1
ATOM 2272 N N . GLU A 1 280 ? -17.709 3.037 4.526 1.00 80.69 280 GLU A N 1
ATOM 2273 C CA . GLU A 1 280 ? -18.162 3.252 5.899 1.00 80.69 280 GLU A CA 1
ATOM 2274 C C . GLU A 1 280 ? -19.329 2.302 6.208 1.00 80.69 280 GLU A C 1
ATOM 2276 O O . GLU A 1 280 ? -20.469 2.541 5.801 1.00 80.69 280 GLU A O 1
ATOM 2281 N N . LEU A 1 281 ? -18.997 1.198 6.891 1.00 65.81 281 LEU A N 1
ATOM 2282 C CA . LEU A 1 281 ? -19.936 0.223 7.460 1.00 65.81 281 LEU A CA 1
ATOM 2283 C C . LEU A 1 281 ? -20.477 0.668 8.826 1.00 65.81 281 LEU A C 1
ATOM 2285 O O . LEU A 1 281 ? -19.697 1.256 9.619 1.00 65.81 281 LEU A O 1
#

Sequence (281 aa):
MTKNKTGTLLVTFLFIVIVIGLFFIFAKPYNSSKLRLEIMGLKMAIEASKLSAPTDDVSKLDFKEFYIDSSKGFFFRRPQNNKNWSQPKESVGNDAINNEKGLIVRPEYREQLNTLLSNLSDKPYASIVRMVIDRSQIRMVYGIPVKINRVGNREDCCEIISGVFQNEFTVSVFDKRNIEGLPFKFLLPQFFMLITSNMGQFIEQIRADNKTILIGGSYLMEDAEINGKRKDIHFYRWGLLTESKKAFYLVEIAYSPETGDSPEIWREMRSLMESFRVIEL